Protein AF-A0A6B2DU32-F1 (afdb_monomer)

Secondary structure (DSSP, 8-state):
---TTSS--S-EEE---TT--HHHHHHHHHHHHTTPPEEES---SEEEETTEEEE-HHHHHHHHHHHSS---EE-STTSHHHHHHHHHHHT--GGG-EEEES-IIIIIHHHHHHT-EEEEETTSSS-HHHHHH--GGG--SEEESSGGGGGS----GGG------S-HHHHHHHHHHHHHHHHHTT------HHHHHHHHHHHS---

Foldseek 3Di:
DDPLVPDQDQAAEFADDPPDDPVNLVSLLVNQQVVRAYEYAAQDQWDQDPVGTDGGSNVSQVVSVVVHVGHHHYHAFLALVVVVVVCVVVVDDQVRDEFEEADQRGRQLSCLNNVHAYEHECPDDDALLCQLVDDPSRHGQFYDPHPCCVVDDTDGLCPQDQDDDPALRSVSSNVSSVSVVCVVVVHDDDPDPVVRVVSSPVRHPDD

Mean predicted aligned error: 6.64 Å

Radius of gyration: 20.2 Å; Cα contacts (8 Å, |Δi|>4): 317; chains: 1; bounding box: 47×41×57 Å

Structure (mmCIF, N/CA/C/O backbone):
data_AF-A0A6B2DU32-F1
#
_entry.id   AF-A0A6B2DU32-F1
#
loop_
_atom_site.group_PDB
_atom_site.id
_atom_site.type_symbol
_atom_site.label_atom_id
_atom_site.label_alt_id
_atom_site.label_comp_id
_atom_site.label_asym_id
_atom_site.label_entity_id
_atom_site.label_seq_id
_atom_site.pdbx_PDB_ins_code
_atom_site.Cartn_x
_atom_site.Cartn_y
_atom_site.Cartn_z
_atom_site.occupancy
_atom_site.B_iso_or_equiv
_atom_site.auth_seq_id
_atom_site.auth_comp_id
_atom_site.auth_asym_id
_atom_site.auth_atom_id
_atom_site.pdbx_PDB_model_num
ATOM 1 N N . VAL A 1 1 ? 20.711 -7.484 -11.745 1.00 49.66 1 VAL A N 1
ATOM 2 C CA . VAL A 1 1 ? 21.756 -7.146 -12.727 1.00 49.66 1 VAL A CA 1
ATOM 3 C C . VAL A 1 1 ? 21.243 -7.585 -14.081 1.00 49.66 1 VAL A C 1
ATOM 5 O O . VAL A 1 1 ? 21.067 -8.782 -14.284 1.00 49.66 1 VAL A O 1
ATOM 8 N N . ALA A 1 2 ? 20.858 -6.634 -14.928 1.00 54.62 2 ALA A N 1
ATOM 9 C CA . ALA A 1 2 ? 20.504 -6.946 -16.306 1.00 54.62 2 ALA A CA 1
ATOM 10 C C . ALA A 1 2 ? 21.801 -7.217 -17.077 1.00 54.62 2 ALA A C 1
ATOM 12 O O . ALA A 1 2 ? 22.721 -6.403 -17.028 1.00 54.62 2 ALA A O 1
ATOM 13 N N . ASP A 1 3 ? 21.880 -8.357 -17.756 1.00 62.47 3 ASP A N 1
ATOM 14 C CA . ASP A 1 3 ? 22.879 -8.572 -18.799 1.00 62.47 3 ASP A CA 1
ATOM 15 C C . ASP A 1 3 ? 22.424 -7.769 -20.025 1.00 62.47 3 ASP A C 1
ATOM 17 O O . ASP A 1 3 ? 21.612 -8.227 -20.829 1.00 62.47 3 ASP A O 1
ATOM 21 N N . LEU A 1 4 ? 22.839 -6.501 -20.079 1.00 64.19 4 LEU A N 1
ATOM 22 C CA . LEU A 1 4 ? 22.453 -5.561 -21.135 1.00 64.19 4 LEU A CA 1
ATOM 23 C C . LEU A 1 4 ? 23.103 -5.899 -22.490 1.00 64.19 4 LEU A C 1
ATOM 25 O O . LEU A 1 4 ? 22.736 -5.298 -23.497 1.00 64.19 4 LEU A O 1
ATOM 29 N N . ASP A 1 5 ? 24.012 -6.878 -22.519 1.00 61.06 5 ASP A N 1
ATOM 30 C CA . ASP A 1 5 ? 24.759 -7.295 -23.706 1.00 61.06 5 ASP A CA 1
ATOM 31 C C . ASP A 1 5 ? 24.150 -8.543 -24.388 1.00 61.06 5 ASP A C 1
ATOM 33 O O . ASP A 1 5 ? 24.655 -9.010 -25.410 1.00 61.06 5 ASP A O 1
ATOM 37 N N . ALA A 1 6 ? 23.028 -9.071 -23.879 1.00 63.12 6 ALA A N 1
ATOM 38 C CA . ALA A 1 6 ? 22.419 -10.332 -24.327 1.00 63.12 6 ALA A CA 1
ATOM 39 C C . ALA A 1 6 ? 21.589 -10.258 -25.636 1.00 63.12 6 ALA A C 1
ATOM 41 O O . ALA A 1 6 ? 20.959 -11.245 -26.022 1.00 63.12 6 ALA A O 1
ATOM 42 N N . GLY A 1 7 ? 21.583 -9.120 -26.342 1.00 69.00 7 GLY A N 1
ATOM 43 C CA . GLY A 1 7 ? 20.789 -8.896 -27.562 1.00 69.00 7 GLY A CA 1
ATOM 44 C C . GLY A 1 7 ? 19.574 -7.976 -27.351 1.00 69.00 7 GLY A C 1
ATOM 45 O O . GLY A 1 7 ? 19.463 -7.334 -26.307 1.00 69.00 7 GLY A O 1
ATOM 46 N N . PRO A 1 8 ? 18.673 -7.838 -28.347 1.00 81.00 8 PRO A N 1
ATOM 47 C CA . PRO A 1 8 ? 17.539 -6.922 -28.245 1.00 81.00 8 PRO A CA 1
ATOM 48 C C . PRO A 1 8 ? 16.542 -7.394 -27.177 1.00 81.00 8 PRO A C 1
ATOM 50 O O . PRO A 1 8 ? 16.025 -8.506 -27.248 1.00 81.00 8 PRO A O 1
ATOM 53 N N . ALA A 1 9 ? 16.259 -6.538 -26.194 1.00 88.56 9 ALA A N 1
ATOM 54 C CA . ALA A 1 9 ? 15.296 -6.832 -25.138 1.00 88.56 9 ALA A CA 1
ATOM 55 C C . ALA A 1 9 ? 13.849 -6.676 -25.638 1.00 88.56 9 ALA A C 1
ATOM 57 O O . ALA A 1 9 ? 13.484 -5.636 -26.184 1.00 88.56 9 ALA A O 1
ATOM 58 N N . GLU A 1 10 ? 13.011 -7.685 -25.395 1.00 92.12 10 GLU A N 1
ATOM 59 C CA . GLU A 1 10 ? 11.575 -7.645 -25.725 1.00 92.12 10 GLU A CA 1
ATOM 60 C C . GLU A 1 10 ? 10.724 -6.970 -24.640 1.00 92.12 10 GLU A C 1
ATOM 62 O O . GLU A 1 10 ? 9.615 -6.518 -24.912 1.00 92.12 10 GLU A O 1
ATOM 67 N N . ALA A 1 11 ? 11.229 -6.895 -23.408 1.00 92.19 11 ALA A N 1
ATOM 68 C CA . ALA A 1 11 ? 10.597 -6.207 -22.288 1.00 92.19 11 ALA A CA 1
ATOM 69 C C . ALA A 1 11 ? 11.645 -5.822 -21.236 1.00 92.19 11 ALA A C 1
ATOM 71 O O . ALA A 1 11 ? 12.698 -6.453 -21.126 1.00 92.19 11 ALA A O 1
ATOM 72 N N . VAL A 1 12 ? 11.322 -4.826 -20.412 1.00 93.62 12 VAL A N 1
ATOM 73 C CA . VAL A 1 12 ? 12.119 -4.419 -19.250 1.00 93.62 12 VAL A CA 1
ATOM 74 C C . VAL A 1 12 ? 11.274 -4.547 -17.996 1.00 93.62 12 VAL A C 1
ATOM 76 O O . VAL A 1 12 ? 10.216 -3.934 -17.900 1.00 93.62 12 VAL A O 1
ATOM 79 N N . VAL A 1 13 ? 11.753 -5.301 -17.006 1.00 94.25 13 VAL A N 1
ATOM 80 C CA . VAL A 1 13 ? 11.101 -5.414 -15.695 1.00 94.25 13 VAL A CA 1
ATOM 81 C C . VAL A 1 13 ? 11.970 -4.739 -14.641 1.00 94.25 13 VAL A C 1
ATOM 83 O O . VAL A 1 13 ? 13.096 -5.159 -14.390 1.00 94.25 13 VAL A O 1
ATOM 86 N N . GLN A 1 14 ? 11.436 -3.700 -14.005 1.00 94.69 14 GLN A N 1
ATOM 87 C CA . GLN A 1 14 ? 12.115 -2.923 -12.979 1.00 94.69 14 GLN A CA 1
ATOM 88 C C . GLN A 1 14 ? 11.557 -3.230 -11.589 1.00 94.69 14 GLN A C 1
ATOM 90 O O . GLN A 1 14 ? 10.401 -2.926 -11.274 1.00 94.69 14 GLN A O 1
ATOM 95 N N . GLY A 1 15 ? 12.419 -3.774 -10.737 1.00 93.19 15 GLY A N 1
ATOM 96 C CA . GLY A 1 15 ? 12.214 -3.847 -9.296 1.00 93.19 15 GLY A CA 1
ATOM 97 C C . GLY A 1 15 ? 13.245 -3.021 -8.534 1.00 93.19 15 GLY A C 1
ATOM 98 O O . GLY A 1 15 ? 14.176 -2.465 -9.116 1.00 93.19 15 GLY A O 1
ATOM 99 N N . LEU A 1 16 ? 13.082 -2.975 -7.213 1.00 92.38 16 LEU A N 1
ATOM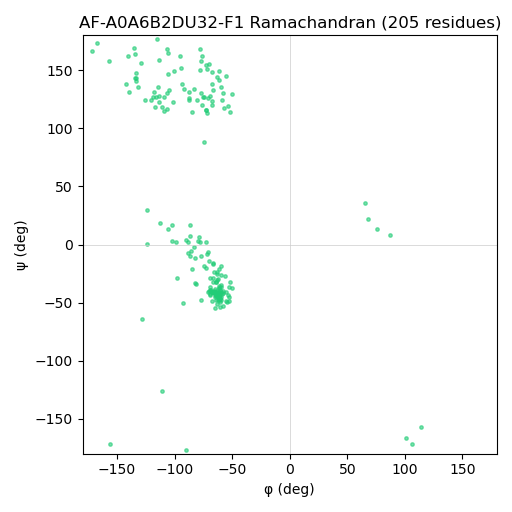 100 C CA . LEU A 1 16 ? 14.083 -2.391 -6.329 1.00 92.38 16 LEU A CA 1
ATOM 101 C C . LEU A 1 16 ? 15.350 -3.258 -6.329 1.00 92.38 16 LEU A C 1
ATOM 103 O O . LEU A 1 16 ? 15.263 -4.478 -6.200 1.00 92.38 16 LEU A O 1
ATOM 107 N N . GLY A 1 17 ? 16.517 -2.623 -6.370 1.00 89.62 17 GLY A N 1
ATOM 108 C CA . GLY A 1 17 ? 17.789 -3.250 -6.026 1.00 89.62 17 GLY A CA 1
ATOM 109 C C . GLY A 1 17 ? 18.672 -2.256 -5.279 1.00 89.62 17 GLY A C 1
ATOM 110 O O . GLY A 1 17 ? 18.707 -1.081 -5.636 1.00 89.62 17 GLY A O 1
ATOM 111 N N . ALA A 1 18 ? 19.352 -2.722 -4.229 1.00 84.44 18 ALA A N 1
ATOM 112 C CA . ALA A 1 18 ? 20.218 -1.873 -3.404 1.00 84.44 18 ALA A CA 1
ATOM 113 C C . ALA A 1 18 ? 21.419 -1.325 -4.193 1.00 84.44 18 ALA A C 1
ATOM 115 O O . ALA A 1 18 ? 21.839 -0.196 -3.961 1.00 84.44 18 ALA A O 1
ATOM 116 N N . ASP A 1 19 ? 21.904 -2.103 -5.160 1.00 90.19 19 ASP A N 1
ATOM 117 C CA . ASP A 1 19 ? 23.076 -1.782 -5.976 1.00 90.19 19 ASP A CA 1
ATOM 118 C C . ASP A 1 19 ? 22.704 -1.282 -7.380 1.00 90.19 19 ASP A C 1
ATOM 120 O O . ASP A 1 19 ? 23.544 -1.292 -8.277 1.00 90.19 19 ASP A O 1
ATOM 124 N N . VAL A 1 20 ? 21.444 -0.870 -7.595 1.00 92.19 20 VAL A N 1
ATOM 125 C CA . VAL A 1 20 ? 21.012 -0.326 -8.891 1.00 92.19 20 VAL A CA 1
ATOM 126 C C . VAL A 1 20 ? 21.853 0.896 -9.234 1.00 92.19 20 VAL A C 1
ATOM 128 O O . VAL A 1 20 ? 21.920 1.873 -8.485 1.00 92.19 20 VAL A O 1
ATOM 131 N N . THR A 1 21 ? 22.478 0.843 -10.402 1.00 93.00 21 THR A N 1
ATOM 132 C CA . THR A 1 21 ? 23.378 1.887 -10.883 1.00 93.00 21 THR A CA 1
ATOM 133 C C . THR A 1 21 ? 22.669 2.878 -11.798 1.00 93.00 21 THR A C 1
ATOM 135 O O . THR A 1 21 ? 21.623 2.598 -12.388 1.00 93.00 21 THR A O 1
ATOM 138 N N . TRP A 1 22 ? 23.285 4.047 -11.986 1.00 93.62 22 TRP A N 1
ATOM 139 C CA . TRP A 1 22 ? 22.838 5.004 -12.998 1.00 93.62 22 TRP A CA 1
ATOM 140 C C . TRP A 1 22 ? 22.781 4.374 -14.399 1.00 93.62 22 TRP A C 1
ATOM 142 O O . TRP A 1 22 ? 21.817 4.597 -15.124 1.00 93.62 22 TRP A O 1
ATOM 152 N N . THR A 1 23 ? 23.775 3.556 -14.759 1.00 93.25 23 THR A N 1
ATOM 153 C CA . THR A 1 23 ? 23.862 2.915 -16.079 1.00 93.25 23 THR A CA 1
ATOM 154 C C . THR A 1 23 ? 22.683 1.982 -16.334 1.00 93.25 23 THR A C 1
ATOM 156 O O . THR A 1 23 ? 22.106 2.007 -17.418 1.00 93.25 23 THR A O 1
ATOM 159 N N . GLU A 1 24 ? 22.276 1.201 -15.331 1.00 93.69 24 GLU A N 1
ATOM 160 C CA . GLU A 1 24 ? 21.097 0.338 -15.441 1.00 93.69 24 GLU A CA 1
ATOM 161 C C . GLU A 1 24 ? 19.815 1.164 -15.621 1.00 93.69 24 GLU A C 1
ATOM 163 O O . GLU A 1 24 ? 19.015 0.860 -16.501 1.00 93.69 24 GLU A O 1
ATOM 168 N N . LEU A 1 25 ? 19.635 2.249 -14.860 1.00 95.06 25 LEU A N 1
ATOM 169 C CA . LEU A 1 25 ? 18.469 3.134 -15.006 1.00 95.06 25 LEU A CA 1
ATOM 170 C C . LEU A 1 25 ? 18.438 3.848 -16.366 1.00 95.06 25 LEU A C 1
ATOM 172 O O . LEU A 1 25 ? 17.369 3.995 -16.959 1.00 95.06 25 LEU A O 1
ATOM 176 N N . ALA A 1 26 ? 19.597 4.262 -16.884 1.00 94.56 26 ALA A N 1
ATOM 177 C CA . ALA A 1 26 ? 19.710 4.835 -18.222 1.00 94.56 26 ALA A CA 1
ATOM 178 C C . ALA A 1 26 ? 19.312 3.813 -19.298 1.00 94.56 26 ALA A C 1
ATOM 180 O O . ALA A 1 26 ? 18.582 4.155 -20.227 1.00 94.56 26 ALA A O 1
ATOM 181 N N . ALA A 1 27 ? 19.714 2.547 -19.145 1.00 93.81 27 ALA A N 1
ATOM 182 C CA . ALA A 1 27 ? 19.319 1.478 -20.056 1.00 93.81 27 ALA A CA 1
ATOM 183 C C . ALA A 1 27 ? 17.802 1.230 -20.047 1.00 93.81 27 ALA A C 1
ATOM 185 O O . ALA A 1 27 ? 17.210 1.100 -21.118 1.00 93.81 27 ALA A O 1
ATOM 186 N N . VAL A 1 28 ? 17.157 1.246 -18.870 1.00 95.12 28 VAL A N 1
ATOM 187 C CA . VAL A 1 28 ? 15.684 1.211 -18.766 1.00 95.12 28 VAL A CA 1
ATOM 188 C C . VAL A 1 28 ? 15.070 2.348 -19.586 1.00 95.12 28 VAL A C 1
ATOM 190 O O . VAL A 1 28 ? 14.178 2.100 -20.394 1.00 95.12 28 VAL A O 1
ATOM 193 N N . GLY A 1 29 ? 15.568 3.576 -19.413 1.00 95.06 29 GLY A N 1
ATOM 194 C CA . GLY A 1 29 ? 15.079 4.748 -20.139 1.00 95.06 29 GLY A CA 1
ATOM 195 C C . GLY A 1 29 ? 15.231 4.626 -21.658 1.00 95.06 29 GLY A C 1
ATOM 196 O O . GLY A 1 29 ? 14.268 4.855 -22.385 1.00 95.06 29 GLY A O 1
ATOM 197 N N . HIS A 1 30 ? 16.406 4.210 -22.141 1.00 94.56 30 HIS A N 1
ATOM 198 C CA . HIS A 1 30 ? 16.660 4.021 -23.572 1.00 94.56 30 HIS A CA 1
ATOM 199 C C . HIS A 1 30 ? 15.748 2.956 -24.194 1.00 94.56 30 HIS A C 1
ATOM 201 O O . HIS A 1 30 ? 15.184 3.181 -25.262 1.00 94.56 30 HIS A O 1
ATOM 207 N N . LEU A 1 31 ? 15.587 1.807 -23.530 1.00 94.44 31 LEU A N 1
ATOM 208 C CA . LEU A 1 31 ? 14.725 0.726 -24.014 1.00 94.44 31 LEU A CA 1
ATOM 209 C C . LEU A 1 31 ? 13.257 1.166 -24.047 1.00 94.44 31 LEU A C 1
ATOM 211 O O . LEU A 1 31 ? 12.566 0.931 -25.036 1.00 94.44 31 LEU A O 1
ATOM 215 N N . ALA A 1 32 ? 12.795 1.855 -23.003 1.00 94.00 32 ALA A N 1
ATOM 216 C CA . ALA A 1 32 ? 11.421 2.331 -22.925 1.00 94.00 32 ALA A CA 1
ATOM 217 C C . ALA A 1 32 ? 11.101 3.391 -24.000 1.00 94.00 32 ALA A C 1
ATOM 219 O O . ALA A 1 32 ? 10.053 3.314 -24.639 1.00 94.00 32 ALA A O 1
ATOM 220 N N . GLU A 1 33 ? 12.012 4.336 -24.259 1.00 94.38 33 GLU A N 1
ATOM 221 C CA . GLU A 1 33 ? 11.898 5.313 -25.360 1.00 94.38 33 GLU A CA 1
ATOM 222 C C . GLU A 1 33 ? 11.931 4.645 -26.744 1.00 94.38 33 GLU A C 1
ATOM 224 O O . GLU A 1 33 ? 11.247 5.083 -27.667 1.00 94.38 33 GLU A O 1
ATOM 229 N N . ALA A 1 34 ? 12.664 3.537 -26.885 1.00 93.50 34 ALA A N 1
ATOM 230 C CA . ALA A 1 34 ? 12.662 2.716 -28.096 1.00 93.50 34 ALA A CA 1
ATOM 231 C C . ALA A 1 34 ? 11.370 1.888 -28.281 1.00 93.50 34 ALA A C 1
ATOM 233 O O . ALA A 1 34 ? 11.257 1.133 -29.247 1.00 93.50 34 ALA A O 1
ATOM 234 N N . GLY A 1 35 ? 10.392 2.020 -27.379 1.00 93.62 35 GLY A N 1
ATOM 235 C CA . GLY A 1 35 ? 9.101 1.335 -27.451 1.00 93.62 35 GLY A CA 1
ATOM 236 C C . GLY A 1 35 ? 9.088 -0.061 -26.827 1.00 93.62 35 GLY A C 1
ATOM 237 O O . GLY A 1 35 ? 8.085 -0.766 -26.955 1.00 93.62 35 GLY A O 1
ATOM 238 N N . VAL A 1 36 ? 10.157 -0.472 -26.139 1.00 95.00 36 VAL A N 1
ATOM 239 C CA . VAL A 1 36 ? 10.175 -1.736 -25.393 1.00 95.00 36 VAL A CA 1
ATOM 240 C C . VAL A 1 36 ? 9.242 -1.614 -24.180 1.00 95.00 36 VAL A C 1
ATOM 242 O O . VAL A 1 36 ? 9.390 -0.675 -23.392 1.00 95.00 36 VAL A O 1
ATOM 245 N N . PRO A 1 37 ? 8.292 -2.548 -23.977 1.00 95.31 37 PRO A N 1
ATOM 246 C CA . PRO A 1 37 ? 7.419 -2.548 -22.812 1.00 95.31 37 PRO A CA 1
ATOM 247 C C . PRO A 1 37 ? 8.202 -2.497 -21.500 1.00 95.31 37 PRO A C 1
ATOM 249 O O . PRO A 1 37 ? 8.965 -3.405 -21.167 1.00 95.31 37 PRO A O 1
ATOM 252 N N . TRP A 1 38 ? 7.969 -1.439 -20.728 1.00 96.31 38 TRP A N 1
ATOM 253 C CA . TRP A 1 38 ? 8.551 -1.255 -19.406 1.00 96.31 38 TRP A CA 1
ATOM 254 C C . TRP A 1 38 ? 7.523 -1.604 -18.333 1.00 96.31 38 TRP A C 1
ATOM 256 O O . TRP A 1 38 ? 6.436 -1.034 -18.285 1.00 96.31 38 TRP A O 1
ATOM 266 N N . VAL A 1 39 ? 7.866 -2.545 -17.462 1.00 95.25 39 VAL A N 1
ATOM 267 C CA . VAL A 1 39 ? 7.036 -3.030 -16.362 1.00 95.25 39 VAL A CA 1
ATOM 268 C C . VAL A 1 39 ? 7.717 -2.705 -15.037 1.00 95.25 39 VAL A C 1
ATOM 270 O O . VAL A 1 39 ? 8.864 -3.083 -14.825 1.00 95.25 39 VAL A O 1
ATOM 273 N N . ALA A 1 40 ? 7.022 -2.045 -14.114 1.00 93.94 40 ALA A N 1
ATOM 274 C CA . ALA A 1 40 ? 7.516 -1.787 -12.761 1.00 93.94 40 ALA A CA 1
ATOM 275 C C . ALA A 1 40 ? 6.815 -2.706 -11.754 1.00 93.94 40 ALA A C 1
ATOM 277 O O . ALA A 1 40 ? 5.591 -2.800 -11.769 1.00 93.94 40 ALA A O 1
ATOM 278 N N . THR A 1 41 ? 7.563 -3.357 -10.857 1.00 91.00 41 THR A N 1
ATOM 279 C CA . THR A 1 41 ? 6.994 -4.324 -9.892 1.00 91.00 41 THR A CA 1
ATOM 280 C C . THR A 1 41 ? 6.221 -3.692 -8.732 1.00 91.00 41 THR A C 1
ATOM 282 O O . THR A 1 41 ? 5.500 -4.391 -8.026 1.00 91.00 41 THR A O 1
ATOM 285 N N . ASN A 1 42 ? 6.438 -2.400 -8.488 1.00 88.75 42 ASN A N 1
ATOM 286 C CA . ASN A 1 42 ? 5.724 -1.532 -7.549 1.00 88.75 42 ASN A CA 1
ATOM 287 C C . ASN A 1 42 ? 6.187 -0.082 -7.775 1.00 88.75 42 ASN A C 1
ATOM 289 O O . ASN A 1 42 ? 7.211 0.149 -8.425 1.00 88.75 42 ASN A O 1
ATOM 293 N N . VAL A 1 43 ? 5.463 0.884 -7.208 1.00 89.62 43 VAL A N 1
ATOM 294 C CA . VAL A 1 43 ? 5.801 2.319 -7.261 1.00 89.62 43 VAL A CA 1
ATOM 295 C C . VAL A 1 43 ? 5.925 2.942 -5.869 1.00 89.62 43 VAL A C 1
ATOM 297 O O . VAL A 1 43 ? 5.699 4.139 -5.694 1.00 89.62 43 VAL A O 1
ATOM 300 N N . ASP A 1 44 ? 6.328 2.148 -4.875 1.00 86.50 44 ASP A N 1
ATOM 301 C CA . ASP A 1 44 ? 6.513 2.638 -3.511 1.00 86.50 44 ASP A CA 1
ATOM 302 C C . ASP A 1 44 ? 7.690 3.621 -3.463 1.00 86.50 44 ASP A C 1
ATOM 304 O O . ASP A 1 44 ? 8.827 3.286 -3.809 1.00 86.50 44 ASP A O 1
ATOM 308 N N . LEU A 1 45 ? 7.420 4.864 -3.054 1.00 88.06 45 LEU A N 1
ATOM 309 C CA . LEU A 1 45 ? 8.418 5.940 -3.072 1.00 88.06 45 LEU A CA 1
ATOM 310 C C . LEU A 1 45 ? 9.527 5.740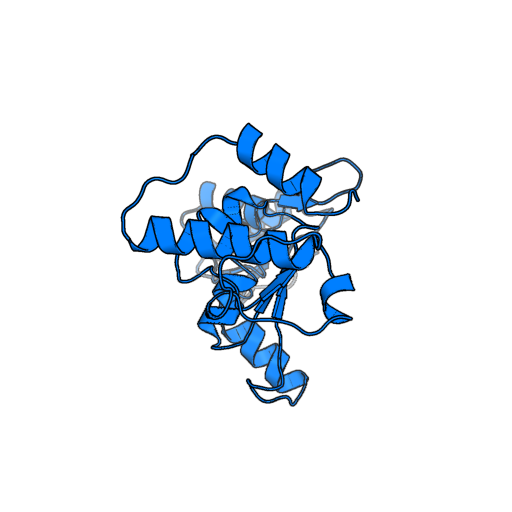 -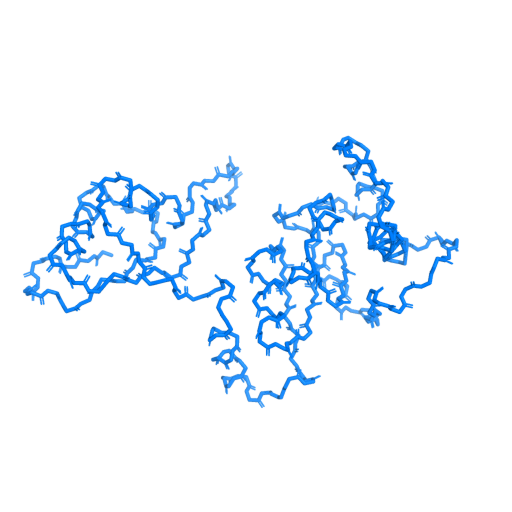2.037 1.00 88.06 45 LEU A C 1
ATOM 312 O O . LEU A 1 45 ? 10.649 6.198 -2.244 1.00 88.06 45 LEU A O 1
ATOM 316 N N . THR A 1 46 ? 9.229 5.069 -0.924 1.00 88.19 46 THR A N 1
ATOM 317 C CA . THR A 1 46 ? 10.184 4.893 0.172 1.00 88.19 46 THR A CA 1
ATOM 318 C C . THR A 1 46 ? 10.234 3.462 0.667 1.00 88.19 46 THR A C 1
ATOM 320 O O . THR A 1 46 ? 9.197 2.822 0.796 1.00 88.19 46 THR A O 1
ATOM 323 N N . LEU A 1 47 ? 11.432 3.019 1.030 1.00 86.56 47 LEU A N 1
ATOM 324 C CA . LEU A 1 47 ? 11.711 1.760 1.701 1.00 86.56 47 LEU A CA 1
ATOM 325 C C . LEU A 1 47 ? 12.127 2.035 3.159 1.00 86.56 47 LEU A C 1
ATOM 327 O O . LEU A 1 47 ? 13.054 2.819 3.384 1.00 86.56 47 LEU A O 1
ATOM 331 N N . PRO A 1 48 ? 11.490 1.414 4.164 1.00 83.19 48 PRO A N 1
ATOM 332 C CA . PRO A 1 48 ? 11.979 1.454 5.539 1.00 83.19 48 PRO A CA 1
ATOM 333 C C . PRO A 1 48 ? 13.317 0.711 5.685 1.00 83.19 48 PRO A C 1
ATOM 335 O O . PRO A 1 48 ? 13.454 -0.422 5.233 1.00 83.19 48 PRO A O 1
ATOM 338 N N . THR A 1 49 ? 14.295 1.325 6.353 1.00 86.81 49 THR A N 1
ATOM 339 C CA . THR A 1 49 ? 15.597 0.716 6.682 1.00 86.81 49 THR A CA 1
ATOM 340 C C . THR A 1 49 ? 15.970 1.006 8.142 1.00 86.81 49 THR A C 1
ATOM 342 O O . THR A 1 49 ? 15.405 1.931 8.736 1.00 86.81 49 THR A O 1
ATOM 345 N N . PRO A 1 50 ? 16.947 0.290 8.736 1.00 87.19 50 PRO A N 1
ATOM 346 C CA . PRO A 1 50 ? 17.435 0.594 10.085 1.00 87.19 50 PRO A CA 1
ATOM 347 C C . PRO A 1 50 ? 17.946 2.033 10.258 1.00 87.19 50 PRO A C 1
ATOM 349 O O . PRO A 1 50 ? 17.881 2.583 11.352 1.00 87.19 50 PRO A O 1
ATOM 352 N N . SER A 1 51 ? 18.427 2.660 9.181 1.00 89.69 51 SER A N 1
ATOM 353 C CA . SER A 1 51 ? 18.929 4.040 9.182 1.00 89.69 51 SER A CA 1
ATOM 354 C C . SER A 1 51 ? 17.848 5.087 8.885 1.00 89.69 51 SER A C 1
ATOM 356 O O . SER A 1 51 ? 18.156 6.273 8.789 1.00 89.69 51 SER A O 1
ATOM 358 N N . GLY A 1 52 ? 16.586 4.673 8.733 1.00 86.50 52 GLY A N 1
ATOM 359 C CA . GLY A 1 52 ? 15.466 5.538 8.368 1.00 86.50 52 GLY A CA 1
ATOM 360 C C . GLY A 1 52 ? 14.886 5.211 6.991 1.00 86.50 52 GLY A C 1
ATOM 361 O O . GLY A 1 52 ? 15.000 4.091 6.493 1.00 86.50 52 GLY A O 1
ATOM 362 N N . ARG A 1 53 ? 14.211 6.181 6.371 1.00 87.81 53 ARG A N 1
ATOM 363 C CA . ARG A 1 53 ? 13.567 6.002 5.059 1.00 87.81 53 ARG A CA 1
ATOM 364 C C . ARG A 1 53 ? 14.601 6.138 3.941 1.00 87.81 53 ARG A C 1
ATOM 366 O O . ARG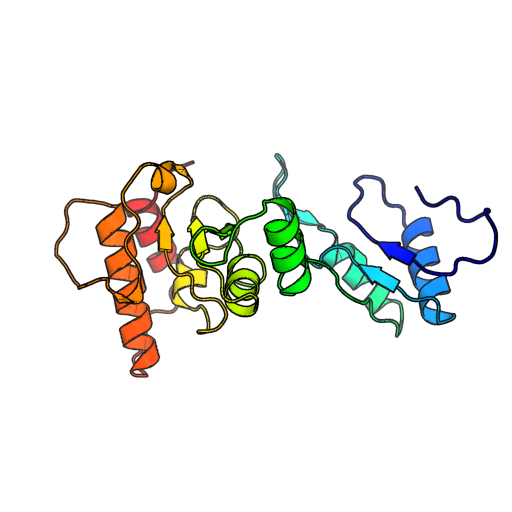 A 1 53 ? 15.249 7.174 3.837 1.00 87.81 53 ARG A O 1
ATOM 373 N N . ALA A 1 54 ? 14.701 5.123 3.091 1.00 91.44 54 ALA A N 1
ATOM 374 C CA . ALA A 1 54 ? 15.495 5.133 1.866 1.00 91.44 54 ALA A CA 1
ATOM 375 C C . ALA A 1 54 ? 14.587 5.251 0.625 1.00 91.44 54 ALA A C 1
ATOM 377 O O . ALA A 1 54 ? 13.376 5.027 0.733 1.00 91.44 54 ALA A O 1
ATOM 378 N N . PRO A 1 55 ? 15.128 5.589 -0.558 1.00 92.69 55 PRO A N 1
ATOM 379 C CA . PRO A 1 55 ? 14.384 5.512 -1.814 1.00 92.69 55 PRO A CA 1
ATOM 380 C C . PRO A 1 55 ? 13.872 4.089 -2.088 1.00 92.69 55 PRO A C 1
ATOM 382 O O . PRO A 1 55 ? 14.626 3.122 -2.000 1.00 92.69 55 PRO A O 1
ATOM 385 N N . GLY A 1 56 ? 12.583 3.965 -2.408 1.00 92.69 56 GLY A N 1
ATOM 386 C CA . GLY A 1 56 ? 11.982 2.715 -2.881 1.00 92.69 56 GLY A CA 1
ATOM 387 C C . GLY A 1 56 ? 12.037 2.586 -4.407 1.00 92.69 56 GLY A C 1
ATOM 388 O O . GLY A 1 56 ? 12.553 3.466 -5.102 1.00 92.69 56 GLY A O 1
ATOM 389 N N . ASN A 1 57 ? 11.459 1.510 -4.957 1.00 94.56 57 ASN A N 1
ATOM 390 C CA . ASN A 1 57 ? 11.421 1.316 -6.413 1.00 94.56 57 ASN A CA 1
ATOM 391 C C . ASN A 1 57 ? 10.691 2.465 -7.119 1.00 94.56 57 ASN A C 1
ATOM 393 O O . ASN A 1 57 ? 11.106 2.895 -8.188 1.00 94.56 57 ASN A O 1
ATOM 397 N N . GLY A 1 58 ? 9.633 3.000 -6.504 1.00 92.38 58 GLY A N 1
ATOM 398 C CA . GLY A 1 58 ? 8.878 4.129 -7.034 1.00 92.38 58 GLY A CA 1
ATOM 399 C C . GLY A 1 58 ? 9.718 5.383 -7.228 1.00 92.38 58 GLY A C 1
ATOM 400 O O . GLY A 1 58 ? 9.515 6.092 -8.208 1.00 92.38 58 GLY A O 1
ATOM 401 N N . ALA A 1 59 ? 10.697 5.635 -6.354 1.00 94.88 59 ALA A N 1
ATOM 402 C CA . ALA A 1 59 ? 11.627 6.748 -6.528 1.00 94.88 59 ALA A CA 1
ATOM 403 C C . ALA A 1 59 ? 12.553 6.528 -7.738 1.00 94.88 59 ALA A C 1
ATOM 405 O O . ALA A 1 59 ? 12.771 7.450 -8.522 1.00 94.88 59 ALA A O 1
ATOM 406 N N . LEU A 1 60 ? 13.038 5.298 -7.938 1.00 95.88 60 LEU A N 1
ATOM 407 C CA . LEU A 1 60 ? 13.852 4.936 -9.105 1.00 95.88 60 LEU A CA 1
ATOM 408 C C . LEU A 1 60 ? 13.038 4.986 -10.408 1.00 95.88 60 LEU A C 1
ATOM 410 O O . LEU A 1 60 ? 13.512 5.485 -11.424 1.00 95.88 60 LEU A O 1
ATOM 414 N N . VAL A 1 61 ? 11.788 4.519 -10.378 1.00 96.06 61 VAL A N 1
ATOM 415 C CA . VAL A 1 61 ? 10.837 4.639 -11.493 1.00 96.06 61 VAL A CA 1
ATOM 416 C C . VAL A 1 61 ? 10.572 6.110 -11.811 1.00 96.06 61 VAL A C 1
ATOM 418 O O . VAL A 1 61 ? 10.594 6.499 -12.975 1.00 96.06 61 VAL A O 1
ATOM 421 N N . ALA A 1 62 ? 10.343 6.944 -10.794 1.00 95.88 62 ALA A N 1
ATOM 422 C CA . ALA A 1 62 ? 10.111 8.374 -10.974 1.00 95.88 62 ALA A CA 1
ATOM 423 C C . ALA A 1 62 ? 11.318 9.078 -11.606 1.00 95.88 62 ALA A C 1
ATOM 425 O O . ALA A 1 62 ? 11.124 9.940 -12.460 1.00 95.88 62 ALA A O 1
ATOM 426 N N . LEU A 1 63 ? 12.545 8.684 -11.248 1.00 95.88 63 LEU A N 1
ATOM 427 C CA . LEU A 1 63 ? 13.768 9.187 -11.876 1.00 95.88 63 LEU A CA 1
ATOM 428 C C . LEU A 1 63 ? 13.754 8.920 -13.386 1.00 95.88 63 LEU A C 1
ATOM 430 O O . LEU A 1 63 ? 13.877 9.862 -14.168 1.00 95.88 63 LEU A O 1
ATOM 434 N N . VAL A 1 64 ? 13.531 7.669 -13.801 1.00 96.75 64 VAL A N 1
ATOM 435 C CA . VAL A 1 64 ? 13.482 7.303 -15.229 1.00 96.75 64 VAL A CA 1
ATOM 436 C C . VAL A 1 64 ? 12.344 8.038 -15.946 1.00 96.75 64 VAL A C 1
ATOM 438 O O . VAL A 1 64 ? 12.569 8.621 -17.003 1.00 96.75 64 VAL A O 1
ATOM 441 N N . ARG A 1 65 ? 11.146 8.107 -15.348 1.00 96.50 65 ARG A N 1
ATOM 442 C CA . ARG A 1 65 ? 9.994 8.855 -15.896 1.00 96.50 65 ARG A CA 1
ATOM 443 C C . ARG A 1 65 ? 10.219 10.362 -15.996 1.00 96.50 65 ARG A C 1
ATOM 445 O O . ARG A 1 65 ? 9.533 11.018 -16.761 1.00 96.50 65 ARG A O 1
ATOM 452 N N . THR A 1 66 ? 11.097 10.928 -15.174 1.00 96.31 66 THR A N 1
ATOM 453 C CA . THR A 1 66 ? 11.416 12.365 -15.220 1.00 96.31 66 THR A CA 1
ATOM 454 C C . THR A 1 66 ? 12.422 12.656 -16.328 1.00 96.31 66 THR A C 1
ATOM 456 O O . THR A 1 66 ? 12.372 13.713 -16.948 1.00 96.31 66 THR A O 1
ATOM 459 N N . ALA A 1 67 ? 13.335 11.717 -16.580 1.00 94.88 67 ALA A N 1
ATOM 460 C CA . ALA A 1 67 ? 14.344 11.824 -17.626 1.00 94.88 67 ALA A CA 1
ATOM 461 C C . ALA A 1 67 ? 13.832 11.426 -19.025 1.00 94.88 67 ALA A C 1
ATOM 463 O O . ALA A 1 67 ? 14.528 11.666 -20.008 1.00 94.88 67 ALA A O 1
ATOM 464 N N . THR A 1 68 ? 12.649 10.812 -19.121 1.00 94.25 68 THR A N 1
ATOM 465 C CA . THR A 1 68 ? 12.069 10.267 -20.361 1.00 94.25 68 THR A CA 1
ATOM 466 C C . THR A 1 68 ? 10.590 10.642 -20.492 1.00 94.25 68 THR A C 1
ATOM 468 O O . THR A 1 68 ? 9.975 11.134 -19.553 1.00 94.25 68 THR A O 1
ATOM 471 N N . SER A 1 69 ? 9.997 10.407 -21.658 1.00 91.69 69 SER A N 1
ATOM 472 C CA . SER A 1 69 ? 8.551 10.487 -21.895 1.00 91.69 69 SER A CA 1
ATOM 473 C C . SER A 1 69 ? 7.822 9.162 -21.616 1.00 91.69 69 SER A C 1
ATOM 475 O O . SER A 1 69 ? 6.588 9.110 -21.614 1.00 91.69 69 SER A O 1
ATOM 477 N N . ALA A 1 70 ? 8.573 8.088 -21.351 1.00 92.56 70 ALA A N 1
ATOM 478 C CA . ALA A 1 70 ? 8.042 6.753 -21.126 1.00 92.56 70 ALA A CA 1
ATOM 479 C C . ALA A 1 70 ? 7.324 6.603 -19.773 1.00 92.56 70 ALA A C 1
ATOM 481 O O . ALA A 1 70 ? 7.648 7.236 -18.764 1.00 92.56 70 ALA A O 1
ATOM 482 N N . THR A 1 71 ? 6.347 5.693 -19.728 1.00 93.69 71 THR A N 1
ATOM 483 C CA . THR A 1 71 ? 5.639 5.326 -18.495 1.00 93.69 71 THR A CA 1
ATOM 484 C C . THR A 1 71 ? 5.574 3.809 -18.344 1.00 93.69 71 THR A C 1
ATOM 486 O O . THR A 1 71 ? 5.279 3.121 -19.321 1.00 93.69 71 THR A O 1
ATOM 489 N N . PRO A 1 72 ? 5.846 3.261 -17.145 1.00 94.81 72 PRO A N 1
ATOM 490 C CA . PRO A 1 72 ? 5.795 1.826 -16.949 1.00 94.81 72 PRO A CA 1
ATOM 491 C C . PRO A 1 72 ? 4.360 1.336 -16.800 1.00 94.81 72 PRO A C 1
ATOM 493 O O . PRO A 1 72 ? 3.508 1.989 -16.188 1.00 94.81 72 PRO A O 1
ATOM 496 N N . HIS A 1 73 ? 4.134 0.100 -17.223 1.00 92.44 73 HIS A N 1
ATOM 497 C CA . HIS A 1 73 ? 3.044 -0.702 -16.708 1.00 92.44 73 HIS A CA 1
ATOM 498 C C . HIS A 1 73 ? 3.371 -1.141 -15.275 1.00 92.44 73 HIS A C 1
ATOM 500 O O . HIS A 1 73 ? 4.303 -1.907 -15.038 1.00 92.44 73 HIS A O 1
ATOM 506 N N . VAL A 1 74 ? 2.622 -0.642 -14.294 1.00 88.62 74 VAL A N 1
ATOM 507 C CA . VAL A 1 74 ? 2.827 -1.018 -12.891 1.00 88.62 74 VAL A CA 1
ATOM 508 C C . VAL A 1 74 ? 2.074 -2.308 -12.602 1.00 88.62 74 VAL A C 1
ATOM 510 O O . VAL A 1 74 ? 0.841 -2.328 -12.615 1.00 88.62 74 VAL A O 1
ATOM 513 N N . VAL A 1 75 ? 2.824 -3.365 -12.309 1.00 84.00 75 VAL A N 1
ATOM 514 C CA . VAL A 1 75 ? 2.290 -4.606 -11.747 1.00 84.00 75 VAL A CA 1
ATOM 515 C C . VAL A 1 75 ? 2.421 -4.556 -10.230 1.00 84.00 75 VAL A C 1
ATOM 517 O O . VAL A 1 75 ? 3.295 -3.882 -9.698 1.00 84.00 75 VAL A O 1
ATOM 520 N N . GLY A 1 76 ? 1.530 -5.245 -9.525 1.00 83.06 76 GLY A N 1
ATOM 521 C CA . GLY A 1 76 ? 1.482 -5.223 -8.065 1.00 83.06 76 GLY A CA 1
ATOM 522 C C . GLY A 1 76 ? 0.387 -4.320 -7.505 1.00 83.06 76 GLY A C 1
ATOM 523 O O . GLY A 1 76 ? -0.535 -3.916 -8.211 1.00 83.06 76 GLY A O 1
ATOM 524 N N . LYS A 1 77 ? 0.453 -4.035 -6.206 1.00 87.31 77 LYS A N 1
ATOM 525 C CA . LYS A 1 77 ? -0.542 -3.209 -5.511 1.00 87.31 77 LYS A CA 1
ATOM 526 C C . LYS A 1 77 ? -0.563 -1.770 -6.073 1.00 87.31 77 LYS A C 1
ATOM 528 O O . LYS A 1 77 ? 0.502 -1.265 -6.424 1.00 87.31 77 LYS A O 1
ATOM 533 N N . PRO A 1 78 ? -1.726 -1.093 -6.164 1.00 86.38 78 PRO A N 1
ATOM 534 C CA . PRO A 1 78 ? -3.072 -1.522 -5.762 1.00 86.38 78 PRO A CA 1
ATOM 535 C C . PRO A 1 78 ? -3.830 -2.313 -6.848 1.00 86.38 78 PRO A C 1
ATOM 537 O O . PRO A 1 78 ? -5.049 -2.440 -6.798 1.00 86.38 78 PRO A O 1
ATOM 540 N N . ARG A 1 79 ? -3.166 -2.844 -7.884 1.00 87.50 79 ARG A N 1
ATOM 541 C CA . ARG A 1 79 ? -3.877 -3.569 -8.948 1.00 87.50 79 ARG A CA 1
ATOM 542 C C . ARG A 1 79 ? -4.395 -4.908 -8.428 1.00 87.50 79 ARG A C 1
ATOM 544 O O . ARG A 1 79 ? -3.618 -5.744 -7.967 1.00 87.50 79 ARG A O 1
ATOM 551 N N . ALA A 1 80 ? -5.700 -5.134 -8.602 1.00 86.75 80 ALA A N 1
ATOM 552 C CA . ALA A 1 80 ? -6.397 -6.352 -8.181 1.00 86.75 80 ALA A CA 1
ATOM 553 C C . ALA A 1 80 ? -5.721 -7.642 -8.682 1.00 86.75 80 ALA A C 1
ATOM 555 O O . ALA A 1 80 ? -5.710 -8.641 -7.972 1.00 86.75 80 ALA A O 1
ATOM 556 N N . ALA A 1 81 ? -5.082 -7.609 -9.858 1.00 88.38 81 ALA A N 1
ATOM 557 C CA . ALA A 1 81 ? -4.408 -8.762 -10.456 1.00 88.38 81 ALA A CA 1
ATOM 558 C C . ALA A 1 81 ? -3.398 -9.458 -9.519 1.00 88.38 81 ALA A C 1
ATOM 560 O O . ALA A 1 81 ? -3.308 -10.684 -9.541 1.00 88.38 81 ALA A O 1
ATOM 561 N N . LEU A 1 82 ? -2.667 -8.715 -8.673 1.00 90.25 82 LEU A N 1
ATOM 562 C CA . LEU A 1 82 ? -1.733 -9.334 -7.723 1.00 90.25 82 LEU A CA 1
ATOM 563 C C . LEU A 1 82 ? -2.470 -10.112 -6.622 1.00 90.25 82 LEU A C 1
ATOM 565 O O . LEU A 1 82 ? -2.033 -11.194 -6.236 1.00 90.25 82 LEU A O 1
ATOM 569 N N . PHE A 1 83 ? -3.586 -9.574 -6.135 1.00 93.00 83 PHE A N 1
ATOM 570 C CA . PHE A 1 83 ? -4.400 -10.192 -5.090 1.00 93.00 83 PHE A CA 1
ATOM 571 C C . PHE A 1 83 ? -5.137 -11.424 -5.608 1.00 93.00 83 PHE A C 1
ATOM 573 O O . PHE A 1 83 ? -5.165 -12.447 -4.932 1.00 93.00 83 PHE A O 1
ATOM 580 N N . GLU A 1 84 ? -5.672 -11.349 -6.826 1.00 91.88 84 GLU A N 1
ATOM 581 C CA . GLU A 1 84 ? -6.301 -12.483 -7.506 1.00 91.88 84 GLU A CA 1
ATOM 582 C C . GLU A 1 84 ? -5.281 -13.613 -7.716 1.00 91.88 84 GLU A C 1
ATOM 584 O O . GLU A 1 84 ? -5.537 -14.746 -7.321 1.00 91.88 84 GLU A O 1
ATOM 589 N N . LEU A 1 85 ? -4.069 -13.295 -8.192 1.00 92.31 85 LEU A N 1
ATOM 590 C CA . LEU A 1 85 ? -2.982 -14.271 -8.321 1.00 92.31 85 LEU A CA 1
ATOM 591 C C . LEU A 1 85 ? -2.580 -14.890 -6.971 1.00 92.31 85 LEU A C 1
ATOM 593 O O . LEU A 1 85 ? -2.324 -16.092 -6.892 1.00 92.31 85 LEU A O 1
ATOM 597 N N . ALA A 1 86 ? -2.478 -14.081 -5.912 1.00 92.81 86 ALA A N 1
ATOM 598 C CA . ALA A 1 86 ? -2.158 -14.573 -4.574 1.00 92.81 86 ALA A CA 1
ATOM 599 C C . ALA A 1 86 ? -3.255 -15.510 -4.053 1.00 92.81 86 ALA A C 1
ATOM 601 O O . ALA A 1 86 ? -2.948 -16.589 -3.552 1.00 92.81 86 ALA A O 1
ATOM 602 N N . ARG A 1 87 ? -4.525 -15.139 -4.236 1.00 93.81 87 ARG A N 1
ATOM 603 C CA . ARG A 1 87 ? -5.681 -15.952 -3.860 1.00 93.81 87 ARG A CA 1
ATOM 604 C C . ARG A 1 87 ? -5.712 -17.279 -4.616 1.00 93.81 87 ARG A C 1
ATOM 606 O O . ARG A 1 87 ? -5.877 -18.325 -3.995 1.00 93.81 87 ARG A O 1
ATOM 613 N N . ASP A 1 88 ? -5.496 -17.252 -5.928 1.00 93.31 88 ASP A N 1
ATOM 614 C CA . ASP A 1 88 ? -5.476 -18.458 -6.758 1.00 93.31 88 ASP A CA 1
ATOM 615 C C . ASP A 1 88 ? -4.353 -19.414 -6.323 1.00 93.31 88 ASP A C 1
ATOM 617 O O . ASP A 1 88 ? -4.549 -20.628 -6.289 1.00 93.31 88 ASP A O 1
ATOM 621 N N . ARG A 1 89 ? -3.198 -18.879 -5.898 1.00 95.25 89 ARG A N 1
ATOM 622 C CA . ARG A 1 89 ? -2.116 -19.679 -5.297 1.00 95.25 89 ARG A CA 1
ATOM 623 C C . ARG A 1 89 ? -2.457 -20.236 -3.917 1.00 95.25 89 ARG A C 1
ATOM 625 O O . ARG A 1 89 ? -2.025 -21.341 -3.603 1.00 95.25 89 ARG A O 1
ATOM 632 N N . LEU A 1 90 ? -3.187 -19.484 -3.093 1.00 94.62 90 LEU A N 1
ATOM 633 C CA . LEU A 1 90 ? -3.651 -19.941 -1.779 1.00 94.62 90 LEU A CA 1
ATOM 634 C C . LEU A 1 90 ? -4.785 -20.973 -1.888 1.00 94.62 90 LEU A C 1
ATOM 636 O O . LEU A 1 90 ? -5.026 -21.711 -0.936 1.00 94.62 90 LEU A O 1
ATOM 640 N N . GLY A 1 91 ? -5.479 -21.034 -3.029 1.00 95.06 91 GLY A N 1
ATOM 641 C CA . GLY A 1 91 ? -6.638 -21.904 -3.225 1.00 95.06 91 GLY A CA 1
ATOM 642 C C . GLY A 1 91 ? -7.848 -21.493 -2.381 1.00 95.06 91 GLY A C 1
ATOM 643 O O . GLY A 1 91 ? -8.711 -22.322 -2.093 1.00 95.06 91 GLY A O 1
ATOM 644 N N . THR A 1 92 ? -7.913 -20.231 -1.948 1.00 93.75 92 THR A N 1
ATOM 645 C CA . THR A 1 92 ? -8.962 -19.711 -1.065 1.00 93.75 92 THR A CA 1
ATOM 646 C C . THR A 1 92 ? -10.027 -18.936 -1.840 1.00 93.75 92 THR A C 1
ATOM 648 O O . THR A 1 92 ? -9.767 -18.298 -2.855 1.00 93.75 92 THR A O 1
ATOM 651 N N . GLY A 1 93 ? -11.271 -18.956 -1.358 1.00 92.12 93 GLY A N 1
ATOM 652 C CA . GLY A 1 93 ? -12.305 -18.034 -1.836 1.00 92.12 93 GLY A CA 1
ATOM 653 C C . GLY A 1 93 ? -12.149 -16.640 -1.219 1.00 92.12 93 GLY A C 1
ATOM 654 O O . GLY A 1 93 ? -11.445 -16.472 -0.221 1.00 92.12 93 GLY A O 1
ATOM 655 N N . ARG A 1 94 ? -12.866 -15.641 -1.752 1.00 91.00 94 ARG A N 1
ATOM 656 C CA . ARG A 1 94 ? -12.904 -14.286 -1.162 1.00 91.00 94 ARG A CA 1
ATOM 657 C C . ARG A 1 94 ? -13.271 -14.285 0.334 1.00 91.00 94 ARG A C 1
ATOM 659 O O . ARG A 1 94 ? -12.531 -13.669 1.087 1.00 91.00 94 ARG A O 1
ATOM 666 N N . PRO A 1 95 ? -14.297 -15.030 0.807 1.00 89.88 95 PRO A N 1
ATOM 667 C CA . PRO A 1 95 ? -14.656 -15.041 2.232 1.00 89.88 95 PRO A CA 1
ATOM 668 C C . PRO A 1 95 ? -13.603 -15.673 3.157 1.00 89.88 95 PRO A C 1
ATOM 670 O O . PRO A 1 95 ? -13.681 -15.508 4.366 1.00 89.88 95 PRO A O 1
ATOM 673 N N . GLY A 1 96 ? -12.651 -16.434 2.604 1.00 90.69 96 GLY A N 1
ATOM 674 C CA . GLY A 1 96 ? -11.570 -17.078 3.355 1.00 90.69 96 GLY A CA 1
ATOM 675 C C . GLY A 1 96 ? -10.216 -16.394 3.176 1.00 90.69 96 GLY A C 1
ATOM 676 O O . GLY A 1 96 ? -9.195 -17.000 3.483 1.00 90.69 96 GLY A O 1
ATOM 677 N N . THR A 1 97 ? -10.190 -15.179 2.620 1.00 95.44 97 THR A N 1
ATOM 678 C CA . THR A 1 97 ? -8.958 -14.446 2.312 1.00 95.44 97 THR A CA 1
ATOM 679 C C . THR A 1 97 ? -9.008 -13.068 2.958 1.00 95.44 97 THR A C 1
ATOM 681 O O . THR A 1 97 ? -9.925 -12.296 2.692 1.00 95.44 97 THR A O 1
ATOM 684 N N . LEU A 1 98 ? -8.000 -12.755 3.771 1.00 96.62 98 LEU A N 1
ATOM 685 C CA . LEU A 1 98 ? -7.827 -11.458 4.420 1.00 96.62 98 LEU A CA 1
ATOM 686 C C . LEU A 1 98 ? -6.508 -10.837 3.957 1.00 96.62 98 LEU A C 1
ATOM 688 O O . LEU A 1 98 ? -5.456 -11.471 4.050 1.00 96.62 98 LEU A O 1
ATOM 692 N N . VAL A 1 99 ? -6.557 -9.600 3.471 1.00 97.12 99 VAL A N 1
ATOM 693 C CA . VAL A 1 99 ? -5.356 -8.812 3.171 1.00 97.12 99 VAL A CA 1
ATOM 694 C C . VAL A 1 99 ? -4.922 -8.072 4.431 1.00 97.12 99 VAL A C 1
ATOM 696 O O . VAL A 1 99 ? -5.705 -7.320 4.996 1.00 97.12 99 VAL A O 1
ATOM 699 N N . CYS A 1 100 ? -3.670 -8.227 4.852 1.00 96.94 100 CYS A N 1
ATOM 700 C CA . CYS A 1 100 ? -3.109 -7.496 5.991 1.00 96.94 100 CYS A CA 1
ATOM 701 C C . CYS A 1 100 ? -2.020 -6.541 5.498 1.00 96.94 100 CYS A C 1
ATOM 703 O O . CYS A 1 100 ? -1.104 -6.984 4.805 1.00 96.94 100 CYS A O 1
ATOM 705 N N . GLY A 1 101 ? -2.092 -5.259 5.861 1.00 95.00 101 GLY A N 1
ATOM 706 C CA . GLY A 1 101 ? -1.112 -4.273 5.402 1.00 95.00 101 GLY A CA 1
ATOM 707 C C . GLY A 1 101 ? -1.154 -2.941 6.141 1.00 95.00 101 GLY A C 1
ATOM 708 O O . GLY A 1 101 ? -2.021 -2.697 6.978 1.00 95.00 101 GLY A O 1
ATOM 709 N N . ASP A 1 102 ? -0.188 -2.084 5.835 1.00 94.50 102 ASP A N 1
ATOM 710 C CA . ASP A 1 102 ? 0.080 -0.819 6.527 1.00 94.50 102 ASP A CA 1
ATOM 711 C C . ASP A 1 102 ? 0.068 0.400 5.592 1.00 94.50 102 ASP A C 1
ATOM 713 O O . ASP A 1 102 ? 0.291 1.525 6.047 1.00 94.50 102 ASP A O 1
ATOM 717 N N . LEU A 1 103 ? -0.179 0.198 4.294 1.00 92.75 103 LEU A N 1
ATOM 718 C CA . LEU A 1 103 ? -0.283 1.259 3.298 1.00 92.75 103 LEU A CA 1
ATOM 719 C C . LEU A 1 103 ? -1.687 1.304 2.690 1.00 92.75 103 LEU A C 1
ATOM 721 O O . LEU A 1 103 ? -2.131 0.385 2.003 1.00 92.75 103 LEU A O 1
ATOM 725 N N . LEU A 1 104 ? -2.373 2.430 2.885 1.00 95.19 104 LEU A N 1
ATOM 726 C CA . LEU A 1 104 ? -3.755 2.617 2.429 1.00 95.19 104 LEU A CA 1
ATOM 727 C C . LEU A 1 104 ? -3.878 2.565 0.898 1.00 95.19 104 LEU A C 1
ATOM 729 O O . LEU A 1 104 ? -4.707 1.831 0.372 1.00 95.19 104 LEU A O 1
ATOM 733 N N . GLY A 1 105 ? -3.011 3.287 0.180 1.00 91.25 105 GLY A N 1
ATOM 734 C CA . GLY A 1 105 ? -3.048 3.386 -1.288 1.00 91.25 105 GLY A CA 1
ATOM 735 C C . GLY A 1 105 ? -2.478 2.177 -2.039 1.00 91.25 105 GLY A C 1
ATOM 736 O O . GLY A 1 105 ? -2.384 2.205 -3.263 1.00 91.25 105 GLY A O 1
ATOM 737 N N . THR A 1 106 ? -2.042 1.128 -1.333 1.00 89.88 106 THR A N 1
ATOM 738 C CA . THR A 1 106 ? -1.542 -0.098 -1.971 1.00 89.88 106 THR A CA 1
ATOM 739 C C . THR A 1 106 ? -2.233 -1.334 -1.413 1.00 89.88 106 THR A C 1
ATOM 741 O O . THR A 1 106 ? -2.948 -2.003 -2.159 1.00 89.88 106 THR A O 1
ATOM 744 N N . ASP A 1 107 ? -2.063 -1.642 -0.127 1.00 94.38 107 ASP A N 1
ATOM 745 C CA . ASP A 1 107 ? -2.663 -2.826 0.499 1.00 94.38 107 ASP A CA 1
ATOM 746 C C . ASP A 1 107 ? -4.181 -2.737 0.517 1.00 94.38 107 ASP A C 1
ATOM 748 O O . ASP A 1 107 ? -4.862 -3.629 0.015 1.00 94.38 107 ASP A O 1
ATOM 75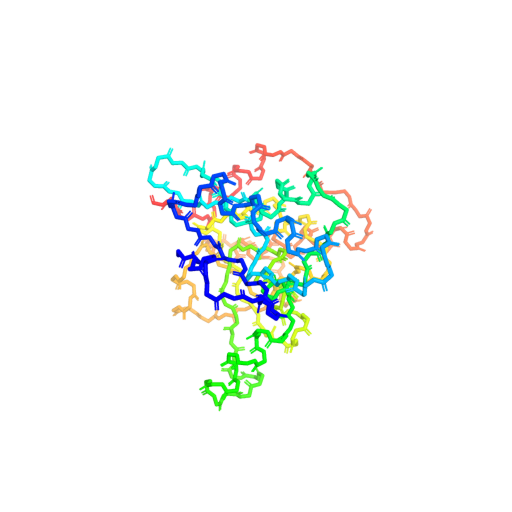2 N N . ILE A 1 108 ? -4.701 -1.645 1.074 1.00 96.94 108 ILE A N 1
ATOM 753 C CA . ILE A 1 108 ? -6.130 -1.515 1.353 1.00 96.94 108 ILE A CA 1
ATOM 754 C C . ILE A 1 108 ? -6.908 -1.198 0.081 1.00 96.94 108 ILE A C 1
ATOM 756 O O . ILE A 1 108 ? -7.881 -1.880 -0.230 1.00 96.94 108 ILE A O 1
ATOM 760 N N . GLU A 1 109 ? -6.443 -0.224 -0.703 1.00 95.31 109 GLU A N 1
ATOM 761 C CA . GLU A 1 109 ? -7.041 0.088 -2.003 1.00 95.31 109 GLU A CA 1
ATOM 762 C C . GLU A 1 109 ? -7.033 -1.132 -2.932 1.00 95.31 109 GLU A C 1
ATOM 764 O O . GLU A 1 109 ? -8.026 -1.420 -3.602 1.00 95.31 109 GLU A O 1
ATOM 769 N N . GLY A 1 110 ? -5.946 -1.907 -2.918 1.00 94.56 110 GLY A N 1
ATOM 770 C CA . GLY A 1 110 ? -5.844 -3.120 -3.714 1.00 94.56 110 GLY A CA 1
ATOM 771 C C . GLY A 1 110 ? -6.748 -4.258 -3.241 1.00 94.56 110 GLY A C 1
ATOM 772 O O . GLY A 1 110 ? -7.371 -4.920 -4.075 1.00 94.56 110 GLY A O 1
ATOM 773 N N . ALA A 1 111 ? -6.882 -4.454 -1.926 1.00 96.44 111 ALA A N 1
ATOM 774 C CA . ALA A 1 111 ? -7.835 -5.403 -1.356 1.00 96.44 111 ALA A CA 1
ATOM 775 C C . ALA A 1 111 ? -9.274 -5.055 -1.758 1.00 96.44 111 ALA A C 1
ATOM 777 O O . ALA A 1 111 ? -9.999 -5.908 -2.272 1.00 96.44 111 ALA A O 1
ATOM 778 N N . ASN A 1 112 ? -9.648 -3.781 -1.621 1.00 95.81 112 ASN A N 1
ATOM 779 C CA . ASN A 1 112 ? -10.969 -3.283 -1.990 1.00 95.81 112 ASN A CA 1
ATOM 780 C C . ASN A 1 112 ? -11.238 -3.453 -3.492 1.00 95.81 112 ASN A C 1
ATOM 782 O O . ASN A 1 112 ? -12.303 -3.939 -3.874 1.00 95.81 112 ASN A O 1
ATOM 786 N N . ALA A 1 113 ? -10.261 -3.145 -4.352 1.00 94.06 113 ALA A N 1
ATOM 787 C CA . ALA A 1 113 ? -10.367 -3.354 -5.798 1.00 94.06 113 ALA A CA 1
ATOM 788 C C . ALA A 1 113 ? -10.528 -4.839 -6.185 1.00 94.06 113 ALA A C 1
ATOM 790 O O . ALA A 1 113 ? -11.168 -5.147 -7.191 1.00 94.06 113 ALA A O 1
ATOM 791 N N . ALA A 1 114 ? -9.973 -5.762 -5.393 1.00 94.25 114 ALA A N 1
ATOM 792 C CA . ALA A 1 114 ? -10.140 -7.208 -5.559 1.00 94.25 114 ALA A CA 1
ATOM 793 C C . ALA A 1 114 ? -11.415 -7.765 -4.882 1.00 94.25 114 ALA A C 1
ATOM 795 O O . ALA A 1 114 ? -11.747 -8.944 -5.039 1.00 94.25 114 ALA A O 1
ATOM 796 N N . GLY A 1 115 ? -12.155 -6.933 -4.140 1.00 94.88 115 GLY A N 1
ATOM 797 C CA . GLY A 1 115 ? -13.316 -7.356 -3.355 1.00 94.88 115 GLY A CA 1
ATOM 798 C C . GLY A 1 115 ? -12.949 -8.299 -2.206 1.00 94.88 115 GLY A C 1
ATOM 799 O O . GLY A 1 115 ? -13.684 -9.253 -1.944 1.00 94.88 115 GLY A O 1
ATOM 800 N N . LEU A 1 116 ? -11.791 -8.072 -1.583 1.00 96.75 116 LEU A N 1
ATOM 801 C CA . LEU A 1 116 ? -11.283 -8.817 -0.434 1.00 96.75 116 LEU A CA 1
ATOM 802 C C . LEU A 1 116 ? -11.415 -7.989 0.840 1.00 96.75 116 LEU A C 1
ATOM 804 O O . LEU A 1 116 ? -11.222 -6.773 0.820 1.00 96.75 116 LEU A O 1
ATOM 808 N N . ASP A 1 117 ? -11.668 -8.669 1.955 1.00 97.00 117 ASP A N 1
ATOM 809 C CA . ASP A 1 117 ? -11.573 -8.033 3.261 1.00 97.00 117 ASP A CA 1
ATOM 810 C C . ASP A 1 117 ? -10.123 -7.667 3.579 1.00 97.00 117 ASP A C 1
ATOM 812 O O . ASP A 1 117 ? -9.177 -8.362 3.186 1.00 97.00 117 ASP A O 1
ATOM 816 N N . SER A 1 118 ? -9.949 -6.579 4.329 1.00 98.00 118 SER A N 1
ATOM 817 C CA . SER A 1 118 ? -8.628 -6.091 4.714 1.00 98.00 118 SER A CA 1
ATOM 818 C C . SER A 1 118 ? -8.520 -5.706 6.186 1.00 98.00 118 SER A C 1
ATOM 820 O O . SER A 1 118 ? -9.446 -5.146 6.772 1.00 98.00 118 SER A O 1
ATOM 822 N N . LEU A 1 119 ? -7.361 -5.993 6.776 1.00 97.94 119 LEU A N 1
ATOM 823 C CA . LEU A 1 119 ? -6.919 -5.529 8.083 1.00 97.94 119 LEU A CA 1
ATOM 824 C C . LEU A 1 119 ? -5.793 -4.509 7.897 1.00 97.94 119 LEU A C 1
ATOM 826 O O . LEU A 1 119 ? -4.695 -4.851 7.452 1.00 97.94 119 LEU A O 1
ATOM 830 N N . PHE A 1 120 ? -6.059 -3.264 8.281 1.00 97.81 120 PHE A N 1
ATOM 831 C CA . PHE A 1 120 ? -5.036 -2.228 8.357 1.00 97.81 120 PHE A CA 1
ATOM 832 C C . PHE A 1 120 ? -4.348 -2.239 9.725 1.00 97.81 120 PHE A C 1
ATOM 834 O O . PHE A 1 120 ? -5.025 -2.234 10.759 1.00 97.81 120 PHE A O 1
ATOM 841 N N . VAL A 1 121 ? -3.013 -2.219 9.736 1.00 96.12 121 VAL A N 1
ATOM 842 C CA . VAL A 1 121 ? -2.205 -2.167 10.964 1.00 96.12 121 VAL A CA 1
ATOM 843 C C . VAL A 1 121 ? -1.425 -0.858 11.086 1.00 96.12 121 VAL A C 1
ATOM 845 O O . VAL A 1 121 ? -0.788 -0.401 10.139 1.00 96.12 121 VAL A O 1
ATOM 848 N N . LEU A 1 122 ? -1.429 -0.266 12.283 1.00 95.00 122 LEU A N 1
ATOM 849 C CA . LEU A 1 122 ? -0.751 1.008 12.581 1.00 95.00 122 LEU A CA 1
ATOM 850 C C . LEU A 1 122 ? 0.747 0.860 12.907 1.00 95.00 122 LEU A C 1
ATOM 852 O O . LEU A 1 122 ? 1.463 1.847 13.083 1.00 95.00 122 LEU A O 1
ATOM 856 N N . SER A 1 123 ? 1.266 -0.367 12.931 1.00 90.31 123 SER A N 1
ATOM 857 C CA . SER A 1 123 ? 2.678 -0.655 13.196 1.00 90.31 123 SER A CA 1
ATOM 858 C C . SER A 1 123 ? 3.628 -0.271 12.052 1.00 90.31 123 SER A C 1
ATOM 860 O O . SER A 1 123 ? 4.845 -0.331 12.232 1.00 90.31 123 SER A O 1
ATOM 862 N N . GLY A 1 124 ? 3.112 0.122 10.882 1.00 86.56 124 GLY A N 1
ATOM 863 C CA . GLY A 1 124 ? 3.894 0.327 9.660 1.00 86.56 124 GLY A CA 1
ATOM 864 C C . GLY A 1 124 ? 4.026 1.783 9.190 1.00 86.56 124 GLY A C 1
ATOM 865 O O . GLY A 1 124 ? 4.538 2.647 9.913 1.00 86.56 124 GLY A O 1
ATOM 866 N N . SER A 1 125 ? 3.671 2.039 7.935 1.00 87.44 125 SER A N 1
ATOM 867 C CA . SER A 1 125 ? 4.035 3.233 7.169 1.00 87.44 125 SER A CA 1
ATOM 868 C C . SER A 1 125 ? 2.998 4.346 7.265 1.00 87.44 125 SER A C 1
ATOM 870 O O . SER A 1 125 ? 3.377 5.472 7.589 1.00 87.44 125 SER A O 1
ATOM 872 N N . SER A 1 126 ? 1.716 4.050 7.029 1.00 91.44 126 SER A N 1
ATOM 873 C CA . SER A 1 126 ? 0.636 5.015 7.252 1.00 91.44 126 SER A CA 1
ATOM 874 C C . SER A 1 126 ? 0.377 5.219 8.750 1.00 91.44 126 SER A C 1
ATOM 876 O O . SER A 1 126 ? 0.691 4.369 9.586 1.00 91.44 126 SER A O 1
ATOM 878 N N . ARG A 1 127 ? -0.155 6.388 9.099 1.00 93.69 127 ARG A N 1
ATOM 879 C CA . ARG A 1 127 ? -0.545 6.778 10.461 1.00 93.69 127 ARG A CA 1
ATOM 880 C C . ARG A 1 127 ? -2.059 6.789 10.612 1.00 93.69 127 ARG A C 1
ATOM 882 O O . ARG A 1 127 ? -2.796 6.766 9.625 1.00 93.69 127 ARG A O 1
ATOM 889 N N . LEU A 1 128 ? -2.532 6.894 11.851 1.00 95.94 128 LEU A N 1
ATOM 890 C CA . LEU A 1 128 ? -3.948 7.025 12.177 1.00 95.94 128 LEU A CA 1
ATOM 891 C C . LEU A 1 128 ? -4.559 8.190 11.408 1.00 95.94 128 LEU A C 1
ATOM 893 O O . LEU A 1 128 ? -5.615 8.037 10.811 1.00 95.94 128 LEU A O 1
ATOM 897 N N . ARG A 1 129 ? -3.861 9.326 11.341 1.00 96.25 129 ARG A N 1
ATOM 898 C CA . ARG A 1 129 ? -4.298 10.469 10.540 1.00 96.25 129 ARG A CA 1
ATOM 899 C C . ARG A 1 129 ? -4.590 10.082 9.088 1.00 96.25 129 ARG A C 1
ATOM 901 O O . ARG A 1 129 ? -5.652 10.433 8.586 1.00 96.25 129 ARG A O 1
ATOM 908 N N . ASP A 1 130 ? -3.692 9.358 8.429 1.00 96.19 130 ASP A N 1
ATOM 909 C CA . ASP A 1 130 ? -3.890 8.956 7.032 1.00 96.19 130 ASP A CA 1
ATOM 910 C C . ASP A 1 130 ? -5.158 8.104 6.887 1.00 96.19 130 ASP A C 1
ATOM 912 O O . ASP A 1 130 ? -5.952 8.328 5.978 1.00 96.19 130 ASP A O 1
ATOM 916 N N . LEU A 1 131 ? -5.398 7.187 7.834 1.00 97.12 131 LEU A N 1
ATOM 917 C CA . LEU A 1 131 ? -6.594 6.342 7.868 1.00 97.12 131 LEU A CA 1
ATOM 918 C C . LEU A 1 131 ? -7.876 7.168 8.048 1.00 97.12 131 LEU A C 1
ATOM 920 O O . LEU A 1 131 ? -8.868 6.939 7.357 1.00 97.12 131 LEU A O 1
ATOM 924 N N . ILE A 1 132 ? -7.864 8.157 8.944 1.00 96.56 132 ILE A N 1
ATOM 925 C CA . ILE A 1 132 ? -9.003 9.058 9.170 1.00 96.56 132 ILE A CA 1
ATOM 926 C C . ILE A 1 132 ? -9.347 9.838 7.897 1.00 96.56 132 ILE A C 1
ATOM 928 O O . ILE A 1 132 ? -10.525 10.016 7.569 1.00 96.56 132 ILE A O 1
ATOM 932 N N . PHE A 1 133 ? -8.323 10.270 7.159 1.00 96.44 133 PHE A N 1
ATOM 933 C CA . PHE A 1 133 ? -8.474 11.025 5.919 1.00 96.44 133 PHE A CA 1
ATOM 934 C C . PHE A 1 133 ? -8.590 10.149 4.660 1.00 96.44 133 PHE A C 1
ATOM 936 O O . PHE A 1 133 ? -8.779 10.692 3.574 1.00 96.44 133 PHE A O 1
ATOM 943 N N . ALA A 1 134 ? -8.598 8.820 4.794 1.00 96.31 134 ALA A N 1
ATOM 944 C CA . ALA A 1 134 ? -8.733 7.900 3.671 1.00 96.31 134 ALA A CA 1
ATOM 945 C C . ALA A 1 134 ? -10.048 8.107 2.900 1.00 96.31 134 ALA A C 1
ATOM 947 O O . ALA A 1 134 ? -11.134 8.245 3.483 1.00 96.31 134 ALA A O 1
ATOM 948 N N . GLU A 1 135 ? -9.938 8.099 1.574 1.00 94.75 135 GLU A N 1
ATOM 949 C CA . GLU A 1 135 ? -11.079 8.033 0.663 1.00 94.75 135 GLU A CA 1
ATOM 950 C C . GLU A 1 135 ? -11.733 6.646 0.720 1.00 94.75 135 GLU A C 1
ATOM 952 O O . GLU A 1 135 ? -11.046 5.676 1.046 1.00 94.75 135 GLU A O 1
ATOM 957 N N . PRO A 1 136 ? -13.029 6.504 0.375 1.00 94.56 136 PRO A N 1
ATOM 958 C CA . PRO A 1 136 ? -13.754 5.236 0.487 1.00 94.56 136 PRO A CA 1
ATOM 959 C C . PRO A 1 136 ? -13.044 4.034 -0.148 1.00 94.56 136 PRO A C 1
ATOM 961 O O . PRO A 1 136 ? -13.054 2.947 0.423 1.00 94.56 136 PRO A O 1
ATOM 964 N N . ALA A 1 137 ? -12.369 4.236 -1.284 1.00 95.12 137 ALA A N 1
ATOM 965 C CA . ALA A 1 137 ? -11.612 3.188 -1.967 1.00 95.12 137 ALA A CA 1
ATOM 966 C C . ALA A 1 137 ? -10.438 2.636 -1.137 1.00 95.12 137 ALA A C 1
ATOM 968 O O . ALA A 1 137 ? -10.048 1.493 -1.342 1.00 95.12 137 ALA A O 1
ATOM 969 N N . ALA A 1 138 ? -9.911 3.399 -0.179 1.00 96.62 138 ALA A N 1
ATOM 970 C CA . ALA A 1 138 ? -8.775 3.041 0.668 1.00 96.62 138 ALA A CA 1
ATOM 971 C C . ALA A 1 138 ? -9.166 2.839 2.148 1.00 96.62 138 ALA A C 1
ATOM 973 O O . ALA A 1 138 ? -8.306 2.879 3.029 1.00 96.62 138 ALA A O 1
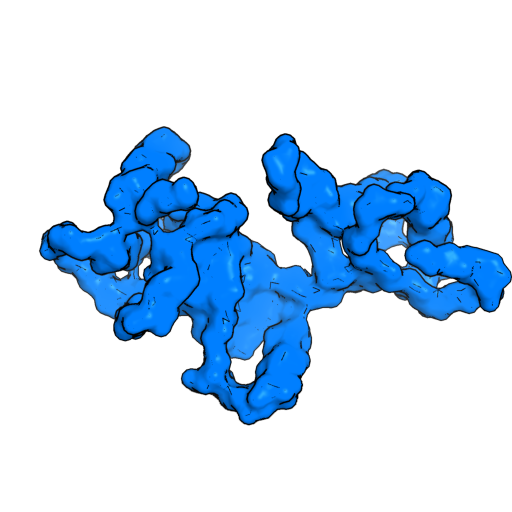ATOM 974 N N . ARG A 1 139 ? -10.458 2.634 2.446 1.00 97.38 139 ARG A N 1
ATOM 975 C CA . ARG A 1 139 ? -10.940 2.316 3.799 1.00 97.38 139 ARG A CA 1
ATOM 976 C C . ARG A 1 139 ? -10.905 0.800 4.043 1.00 97.38 139 ARG A C 1
ATOM 978 O O . ARG A 1 139 ? -11.501 0.072 3.251 1.00 97.38 139 ARG A O 1
ATOM 985 N N . PRO A 1 140 ? -10.229 0.307 5.097 1.00 97.75 140 PRO A N 1
ATOM 986 C CA . PRO A 1 140 ? -10.154 -1.125 5.390 1.00 97.75 140 PRO A CA 1
ATOM 987 C C . PRO A 1 140 ? -11.437 -1.687 6.013 1.00 97.75 140 PRO A C 1
ATOM 989 O O . PRO A 1 140 ? -12.229 -0.946 6.598 1.00 97.75 140 PRO A O 1
ATOM 992 N N . THR A 1 141 ? -11.600 -3.014 5.969 1.00 97.44 141 THR A N 1
ATOM 993 C CA . THR A 1 141 ? -12.680 -3.708 6.698 1.00 97.44 141 THR A CA 1
ATOM 994 C C . THR A 1 141 ? -12.433 -3.659 8.210 1.00 97.44 141 THR A C 1
ATOM 996 O O . THR A 1 141 ? -13.351 -3.388 8.986 1.00 97.44 141 THR A O 1
ATOM 999 N N . TYR A 1 142 ? -11.186 -3.887 8.626 1.00 97.19 142 TYR A N 1
ATOM 1000 C CA . TYR A 1 142 ? -10.753 -3.997 10.018 1.00 97.19 142 TYR A CA 1
ATOM 1001 C C . TYR A 1 142 ? -9.545 -3.095 10.298 1.00 97.19 142 TYR A C 1
ATOM 1003 O O . TYR A 1 142 ? -8.752 -2.792 9.405 1.00 97.19 142 TYR A O 1
ATOM 1011 N N . VAL A 1 143 ? -9.358 -2.713 11.563 1.00 96.44 143 VAL A N 1
ATOM 1012 C CA . VAL A 1 143 ? -8.170 -1.985 12.030 1.00 96.44 143 VAL A CA 1
ATOM 1013 C C . VAL A 1 143 ? -7.623 -2.602 13.311 1.00 96.44 143 VAL A C 1
ATOM 1015 O O . VAL A 1 143 ? -8.390 -2.986 14.197 1.00 96.44 143 VAL A O 1
ATOM 1018 N N . ALA A 1 144 ? -6.298 -2.659 13.420 1.00 95.12 144 ALA A N 1
ATOM 1019 C CA . ALA A 1 144 ? -5.591 -3.043 14.633 1.00 95.12 144 ALA A CA 1
ATOM 1020 C C . ALA A 1 144 ? -4.341 -2.177 14.845 1.00 95.12 144 ALA A C 1
ATOM 1022 O O . ALA A 1 144 ? -3.843 -1.524 13.926 1.00 95.12 144 ALA A O 1
ATOM 1023 N N . GLY A 1 145 ? -3.822 -2.176 16.075 1.00 93.31 145 GLY A N 1
ATOM 1024 C CA . GLY A 1 145 ? -2.547 -1.523 16.373 1.00 93.31 145 GLY A CA 1
ATOM 1025 C C . GLY A 1 145 ? -1.380 -2.180 15.630 1.00 93.31 145 GLY A C 1
ATOM 1026 O O . GLY A 1 145 ? -0.548 -1.493 15.045 1.00 93.31 145 GLY A O 1
ATOM 1027 N N . ASP A 1 146 ? -1.369 -3.510 15.593 1.00 93.19 146 ASP A N 1
ATOM 1028 C CA . ASP A 1 146 ? -0.352 -4.345 14.958 1.00 93.19 146 ASP A CA 1
ATOM 1029 C C . ASP A 1 146 ? -0.943 -5.731 14.609 1.00 93.19 146 ASP A C 1
ATOM 1031 O O . ASP A 1 146 ? -2.153 -5.958 14.722 1.00 93.19 146 ASP A O 1
ATOM 1035 N N . LEU A 1 147 ? -0.097 -6.669 14.172 1.00 94.12 147 LEU A N 1
ATOM 1036 C CA . LEU A 1 147 ? -0.518 -8.017 13.771 1.00 94.12 147 LEU A CA 1
ATOM 1037 C C . LEU A 1 147 ? -1.066 -8.881 14.918 1.00 94.12 147 LEU A C 1
ATOM 1039 O O . LEU A 1 147 ? -1.746 -9.865 14.634 1.00 94.12 147 LEU A O 1
ATOM 1043 N N . SER A 1 148 ? -0.835 -8.533 16.190 1.00 92.31 148 SER A N 1
ATOM 1044 C CA . SER A 1 148 ? -1.451 -9.241 17.324 1.00 92.31 148 SER A CA 1
ATOM 1045 C C . SER A 1 148 ? -2.978 -9.155 17.302 1.00 92.31 148 SER A C 1
ATOM 1047 O O . SER A 1 148 ? -3.638 -10.045 17.829 1.00 92.31 148 SER A O 1
ATOM 1049 N N . GLY A 1 149 ? -3.554 -8.169 16.600 1.00 90.31 149 GLY A N 1
ATOM 1050 C CA . GLY A 1 149 ? -4.997 -8.083 16.369 1.00 90.31 149 GLY A CA 1
ATOM 1051 C C . GLY A 1 149 ? -5.591 -9.290 15.632 1.00 90.31 149 GLY A C 1
ATOM 1052 O O . GLY A 1 149 ? -6.790 -9.517 15.734 1.00 90.31 149 GLY A O 1
ATOM 1053 N N . LEU A 1 150 ? -4.776 -10.098 14.941 1.00 93.56 150 LEU A N 1
ATOM 1054 C CA . LEU A 1 150 ? -5.212 -11.364 14.335 1.00 93.56 150 LEU A CA 1
ATOM 1055 C C . LEU A 1 150 ? -5.523 -12.460 15.367 1.00 93.56 150 LEU A C 1
ATOM 1057 O O . LEU A 1 150 ? -6.113 -13.477 15.010 1.00 93.56 150 LEU A O 1
ATOM 1061 N N . LEU A 1 151 ? -5.102 -12.281 16.622 1.00 92.44 151 LEU A N 1
ATOM 1062 C CA . LEU A 1 151 ? -5.347 -13.226 17.715 1.00 92.44 151 LEU A CA 1
ATOM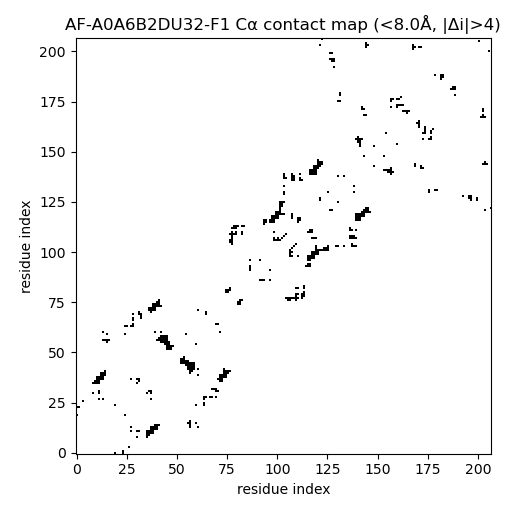 1063 C C . LEU A 1 151 ? -6.694 -12.988 18.410 1.00 92.44 151 LEU A C 1
ATOM 1065 O O . LEU A 1 151 ? -7.121 -13.821 19.205 1.00 92.44 151 LEU A O 1
ATOM 1069 N N . GLU A 1 152 ? -7.359 -11.877 18.097 1.00 87.38 152 GLU A N 1
ATOM 1070 C CA . GLU A 1 152 ? -8.627 -11.459 18.688 1.00 87.38 152 GLU A CA 1
ATOM 1071 C C . GLU A 1 152 ? -9.757 -11.493 17.644 1.00 87.38 152 GLU A C 1
ATOM 1073 O O . GLU A 1 152 ? -9.502 -11.416 16.437 1.00 87.38 152 GLU A O 1
ATOM 1078 N N . PRO A 1 153 ? -11.033 -11.575 18.065 1.00 87.38 153 PRO A N 1
ATOM 1079 C CA . PRO A 1 153 ? -12.159 -11.451 17.148 1.00 87.38 153 PRO A CA 1
ATOM 1080 C C . PRO A 1 153 ? -12.132 -10.119 16.382 1.00 87.38 153 PRO A C 1
ATOM 1082 O O . PRO A 1 153 ? -12.248 -9.037 16.965 1.00 87.38 153 PRO A O 1
ATOM 1085 N N . LEU A 1 154 ? -12.018 -10.197 15.055 1.00 87.44 154 LEU A N 1
ATOM 1086 C CA . LEU A 1 154 ? -12.059 -9.026 14.184 1.00 87.44 154 LEU A CA 1
ATOM 1087 C C . LEU A 1 154 ? -13.493 -8.492 14.067 1.00 87.44 154 LEU A C 1
ATOM 1089 O O . LEU A 1 154 ? -14.420 -9.224 13.719 1.00 87.44 154 LEU A O 1
ATOM 1093 N N . LEU A 1 155 ? -13.667 -7.196 14.336 1.00 89.06 155 LEU A N 1
ATOM 1094 C CA . LEU A 1 155 ? -14.949 -6.497 14.232 1.00 89.06 155 LEU A CA 1
ATOM 1095 C C . LEU A 1 155 ? -14.892 -5.455 13.107 1.00 89.06 155 LEU A C 1
ATOM 1097 O O . LEU A 1 155 ? -14.017 -4.581 13.163 1.00 89.06 155 LEU A O 1
ATOM 1101 N N . PRO A 1 156 ? -15.787 -5.522 12.101 1.00 90.81 156 PRO A N 1
ATOM 1102 C CA . PRO A 1 156 ? -15.767 -4.592 10.979 1.00 90.81 156 PRO A CA 1
ATOM 1103 C C . PRO A 1 156 ? -15.975 -3.141 11.419 1.00 90.81 156 PRO A C 1
ATOM 1105 O O . PRO A 1 156 ? -16.827 -2.847 12.257 1.00 90.81 156 PRO A O 1
ATOM 1108 N N . LEU A 1 157 ? -15.257 -2.209 10.792 1.00 89.25 157 LEU A N 1
ATOM 1109 C CA . LEU A 1 157 ? -15.369 -0.774 11.079 1.00 89.25 157 LEU A CA 1
ATOM 1110 C C . LEU A 1 157 ? -16.758 -0.200 10.774 1.00 89.25 157 LEU A C 1
ATOM 1112 O O . LEU A 1 157 ? -17.203 0.716 11.458 1.00 89.25 157 LEU A O 1
ATOM 1116 N N . ARG A 1 158 ? -17.465 -0.764 9.791 1.00 80.56 158 ARG A N 1
ATOM 1117 C CA . ARG A 1 158 ? -18.846 -0.373 9.457 1.00 80.56 158 ARG A CA 1
ATOM 1118 C C . ARG A 1 158 ? -19.862 -0.684 10.564 1.00 80.56 158 ARG A C 1
ATOM 1120 O O . ARG A 1 158 ? -20.903 -0.042 10.616 1.00 80.56 158 ARG A O 1
ATOM 1127 N N . ASP A 1 159 ? -19.547 -1.647 11.429 1.00 69.38 159 ASP A N 1
ATOM 1128 C CA . ASP A 1 159 ? -20.423 -2.113 12.509 1.00 69.38 159 ASP A CA 1
ATOM 1129 C C . ASP A 1 159 ? -19.989 -1.541 13.874 1.00 69.38 159 ASP A C 1
ATOM 1131 O O . ASP A 1 159 ? -20.566 -1.867 14.915 1.00 69.38 159 ASP A O 1
ATOM 1135 N N . ALA A 1 160 ? -18.956 -0.689 13.894 1.00 66.06 160 ALA A N 1
ATOM 1136 C CA . ALA A 1 160 ? -18.446 -0.090 15.116 1.00 66.06 160 ALA A CA 1
ATOM 1137 C C . ALA A 1 160 ? -19.423 0.973 15.642 1.00 66.06 160 ALA A C 1
ATOM 1139 O O . ALA A 1 160 ? -19.658 2.007 15.018 1.00 66.06 160 ALA A O 1
ATOM 1140 N N . VAL A 1 161 ? -19.978 0.718 16.826 1.00 61.06 161 VAL A N 1
ATOM 1141 C CA . VAL A 1 161 ? -20.830 1.664 17.555 1.00 61.06 161 VAL A CA 1
ATOM 1142 C C . VAL A 1 161 ? -19.967 2.460 18.531 1.00 61.06 161 VAL A C 1
ATOM 1144 O O . VAL A 1 161 ? -19.126 1.883 19.219 1.00 61.06 161 VAL A O 1
ATOM 1147 N N . LEU A 1 162 ? -20.210 3.770 18.623 1.00 56.62 162 LEU A N 1
ATOM 1148 C CA . LEU A 1 162 ? -19.655 4.638 19.663 1.00 56.62 162 LEU A CA 1
ATOM 1149 C C . LEU A 1 162 ? -19.928 4.044 21.051 1.00 56.62 162 LEU A C 1
ATOM 1151 O O . LEU A 1 162 ? -21.079 3.953 21.482 1.00 56.62 162 LEU A O 1
ATOM 1155 N N . ARG A 1 163 ? -18.869 3.643 21.750 1.00 58.47 163 ARG A N 1
ATOM 1156 C CA . ARG A 1 163 ? -18.926 3.145 23.127 1.00 58.47 163 ARG A CA 1
ATOM 1157 C C . ARG A 1 163 ? -17.840 3.815 23.957 1.00 58.47 163 ARG A C 1
ATOM 1159 O O . ARG A 1 163 ? -16.782 4.160 23.432 1.00 58.47 163 ARG A O 1
ATOM 1166 N N . ASP A 1 164 ? -18.137 4.024 25.233 1.00 53.66 164 ASP A N 1
ATOM 1167 C CA . ASP A 1 164 ? -17.140 4.367 26.245 1.00 53.66 164 ASP A CA 1
ATOM 1168 C C . ASP A 1 164 ? -16.382 3.084 26.590 1.00 53.66 164 ASP A C 1
ATOM 1170 O O . ASP A 1 164 ? -17.015 2.090 26.958 1.00 53.66 164 ASP A O 1
ATOM 1174 N N . VAL A 1 165 ? -15.062 3.049 26.381 1.00 56.50 165 VAL A N 1
ATOM 1175 C CA . VAL A 1 165 ? -14.313 1.790 26.479 1.00 56.50 165 VAL A CA 1
ATOM 1176 C C . VAL A 1 165 ? -12.967 1.948 27.165 1.00 56.50 165 VAL A C 1
ATOM 1178 O O . VAL A 1 165 ? -12.147 2.784 26.799 1.00 56.50 165 VAL A O 1
ATOM 1181 N N . GLY A 1 166 ? -12.712 1.055 28.124 1.00 63.59 166 GLY A N 1
ATOM 1182 C CA . GLY A 1 166 ? -11.392 0.838 28.713 1.00 63.59 166 GLY A CA 1
ATOM 1183 C C . GLY A 1 166 ? -10.429 0.029 27.830 1.00 63.59 166 GLY A C 1
ATOM 1184 O O . GLY A 1 166 ? -9.247 -0.044 28.158 1.00 63.59 166 GLY A O 1
ATOM 1185 N N . ASP A 1 167 ? -10.902 -0.565 26.725 1.00 85.38 167 ASP A N 1
ATOM 1186 C CA . ASP A 1 167 ? -10.072 -1.310 25.770 1.00 85.38 167 ASP A CA 1
ATOM 1187 C C . ASP A 1 167 ? -9.554 -0.408 24.636 1.00 85.38 167 ASP A C 1
ATOM 1189 O O . ASP A 1 167 ? -10.296 0.364 24.016 1.00 85.38 167 ASP A O 1
ATOM 1193 N N . ARG A 1 168 ? -8.257 -0.534 24.341 1.00 88.12 168 ARG A N 1
ATOM 1194 C CA . ARG A 1 168 ? -7.567 0.240 23.304 1.00 88.12 168 ARG A CA 1
ATOM 1195 C C . ARG A 1 168 ? -8.036 -0.126 21.900 1.00 88.12 168 ARG A C 1
ATOM 1197 O O . ARG A 1 168 ? -8.179 0.775 21.074 1.00 88.12 168 ARG A O 1
ATOM 1204 N N . ALA A 1 169 ? -8.283 -1.407 21.619 1.00 87.38 169 ALA A N 1
ATOM 1205 C CA . ALA A 1 169 ? -8.684 -1.843 20.282 1.00 87.38 169 ALA A CA 1
ATOM 1206 C C . ALA A 1 169 ? -10.102 -1.359 19.940 1.00 87.38 169 ALA A C 1
ATOM 1208 O O . ALA A 1 169 ? -10.342 -0.857 18.841 1.00 87.38 169 ALA A O 1
ATOM 1209 N N . GLU A 1 170 ? -11.037 -1.443 20.888 1.00 87.81 170 GLU A N 1
ATOM 1210 C CA . GLU A 1 170 ? -12.381 -0.879 20.716 1.00 87.81 170 GLU A CA 1
ATOM 1211 C C . GLU A 1 170 ? -12.365 0.650 20.614 1.00 87.81 170 GLU A C 1
ATOM 1213 O O . GLU A 1 170 ? -13.019 1.209 19.732 1.00 87.81 170 GLU A O 1
ATOM 1218 N N . SER A 1 171 ? -11.549 1.323 21.431 1.00 90.25 171 SER A N 1
ATOM 1219 C CA . SER A 1 171 ? -11.353 2.775 21.342 1.00 90.25 171 SER A CA 1
ATOM 1220 C C . SER A 1 171 ? -10.822 3.201 19.969 1.00 90.25 171 SER A C 1
ATOM 1222 O O . SER A 1 171 ? -11.312 4.172 19.392 1.00 90.25 171 SER A O 1
ATOM 1224 N N . LEU A 1 172 ? -9.864 2.455 19.407 1.00 92.25 172 LEU A N 1
ATOM 1225 C CA . LEU A 1 172 ? -9.336 2.695 18.065 1.00 92.25 172 LEU A CA 1
ATOM 1226 C C . LEU A 1 172 ? -10.427 2.579 16.996 1.00 92.25 172 LEU A C 1
ATOM 1228 O O . LEU A 1 172 ? -10.587 3.495 16.189 1.00 92.25 172 LEU A O 1
ATOM 1232 N N . ARG A 1 173 ? -11.218 1.499 17.017 1.00 92.19 173 ARG A N 1
ATOM 1233 C CA . ARG A 1 173 ? -12.344 1.326 16.083 1.00 92.19 173 ARG A CA 1
ATOM 1234 C C . ARG A 1 173 ? -13.367 2.454 16.211 1.00 92.19 173 ARG A C 1
ATOM 1236 O O . ARG A 1 173 ? -13.792 3.001 15.198 1.00 92.19 173 ARG A O 1
ATOM 1243 N N . SER A 1 174 ? -13.721 2.821 17.441 1.00 90.94 174 SER A N 1
ATOM 1244 C CA . SER A 1 174 ? -14.689 3.880 17.747 1.00 90.94 174 SER A CA 1
ATOM 1245 C C . SER A 1 174 ? -14.241 5.239 17.195 1.00 90.94 174 SER A C 1
ATOM 1247 O O . SER A 1 174 ? -15.017 5.922 16.523 1.00 90.94 174 SER A O 1
ATOM 1249 N N . VAL A 1 175 ? -12.969 5.604 17.393 1.00 93.12 175 VAL A N 1
ATOM 1250 C CA . VAL A 1 175 ? -12.383 6.845 16.858 1.00 93.12 175 VAL A CA 1
ATOM 1251 C C . VAL A 1 175 ? -12.430 6.865 15.331 1.00 93.12 175 VAL A C 1
ATOM 1253 O O . VAL A 1 175 ? -12.874 7.856 14.751 1.00 93.12 175 VAL A O 1
ATOM 1256 N N . VAL A 1 176 ? -12.007 5.776 14.680 1.00 94.81 176 VAL A N 1
ATOM 1257 C CA . VAL A 1 176 ? -11.987 5.683 13.211 1.00 94.81 176 VAL A CA 1
ATOM 1258 C C . VAL A 1 176 ? -13.399 5.775 12.637 1.00 94.81 176 VAL A C 1
ATOM 1260 O O . VAL A 1 176 ? -13.654 6.619 11.778 1.00 94.81 176 VAL A O 1
ATOM 1263 N N . ALA A 1 177 ? -14.331 4.970 13.148 1.00 93.06 177 ALA A N 1
ATOM 1264 C CA . ALA A 1 177 ? -15.707 4.942 12.664 1.00 93.06 177 ALA A CA 1
ATOM 1265 C C . ALA A 1 177 ? -16.414 6.290 12.851 1.00 93.06 177 ALA A C 1
ATOM 1267 O O . ALA A 1 177 ? -17.089 6.767 11.942 1.00 93.06 177 ALA A O 1
ATOM 1268 N N . SER A 1 178 ? -16.202 6.950 13.991 1.00 91.44 178 SER A N 1
ATOM 1269 C CA . SER A 1 178 ? -16.804 8.258 14.274 1.00 91.44 178 SER A CA 1
ATOM 1270 C C . SER A 1 178 ? -16.267 9.352 13.363 1.00 91.44 178 SER A C 1
ATOM 1272 O O . SER A 1 178 ? -17.030 10.185 12.877 1.00 91.44 178 SER A O 1
ATOM 1274 N N . ALA A 1 179 ? -14.959 9.349 13.105 1.00 93.62 179 ALA A N 1
ATOM 1275 C CA . ALA A 1 179 ? -14.356 10.330 12.220 1.00 93.62 179 ALA A CA 1
ATOM 1276 C C . ALA A 1 179 ? -14.807 10.134 10.767 1.00 93.62 179 ALA A C 1
ATOM 1278 O O . ALA A 1 179 ? -15.109 11.113 10.088 1.00 93.62 179 ALA A O 1
ATOM 1279 N N . TRP A 1 180 ? -14.909 8.890 10.292 1.00 94.75 180 TRP A N 1
ATOM 1280 C CA . TRP A 1 180 ? -15.474 8.618 8.971 1.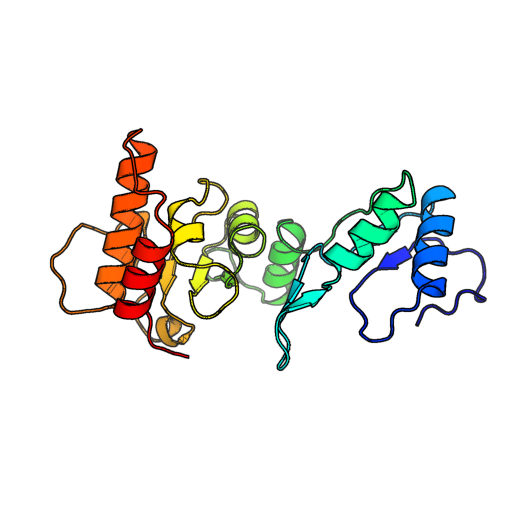00 94.75 180 TRP A CA 1
ATOM 1281 C C . TRP A 1 180 ? -16.947 8.999 8.884 1.00 94.75 180 TRP A C 1
ATOM 1283 O O . TRP A 1 180 ? -17.312 9.690 7.942 1.00 94.75 180 TRP A O 1
ATOM 1293 N N . ALA A 1 181 ? -17.769 8.650 9.877 1.00 92.69 181 ALA A N 1
ATOM 1294 C CA . ALA A 1 181 ? -19.178 9.039 9.905 1.00 92.69 181 ALA A CA 1
ATOM 1295 C C . ALA A 1 181 ? -19.351 10.567 9.862 1.00 92.69 181 ALA A C 1
ATOM 1297 O O . ALA A 1 181 ? -20.192 11.073 9.120 1.00 92.69 181 ALA A O 1
ATOM 1298 N N . ALA A 1 182 ? -18.522 11.311 10.603 1.00 92.75 182 ALA A N 1
ATOM 1299 C CA . ALA A 1 182 ? -18.510 12.769 10.550 1.00 92.75 182 ALA A CA 1
ATOM 1300 C C . ALA A 1 182 ? -18.127 13.287 9.153 1.00 92.75 182 ALA A C 1
ATOM 1302 O O . ALA A 1 182 ? -18.838 14.132 8.613 1.00 92.75 182 ALA A O 1
ATOM 1303 N N . ARG A 1 183 ? -17.055 12.761 8.541 1.00 93.62 183 ARG A N 1
ATOM 1304 C CA . ARG A 1 183 ? -16.616 13.164 7.191 1.00 93.62 183 ARG A CA 1
ATOM 1305 C C . ARG A 1 183 ? -17.652 12.837 6.118 1.00 93.62 183 ARG A C 1
ATOM 1307 O O . ARG A 1 183 ? -17.913 13.672 5.259 1.00 93.62 183 ARG A O 1
ATOM 1314 N N . ASP A 1 184 ? -18.259 11.657 6.183 1.00 93.50 184 ASP A N 1
ATOM 1315 C CA . ASP A 1 184 ? -19.275 11.207 5.226 1.00 93.50 184 ASP A CA 1
ATOM 1316 C C . ASP A 1 184 ? -20.558 12.046 5.325 1.00 93.50 184 ASP A C 1
ATOM 1318 O O . ASP A 1 184 ? -21.237 12.265 4.324 1.00 93.50 184 ASP A O 1
ATOM 1322 N N . ALA A 1 185 ? -20.858 12.583 6.511 1.00 94.06 185 ALA A N 1
ATOM 1323 C CA . ALA A 1 185 ? -21.933 13.550 6.725 1.00 94.06 185 ALA A CA 1
ATOM 1324 C C . ALA A 1 185 ? -21.562 14.997 6.326 1.00 94.06 185 ALA A C 1
ATOM 1326 O O . ALA A 1 185 ? -22.360 15.910 6.535 1.00 94.06 185 ALA A O 1
ATOM 1327 N N . GLY A 1 186 ? -20.363 15.231 5.777 1.00 93.06 186 GLY A N 1
ATOM 1328 C CA . GLY A 1 186 ? -19.859 16.563 5.426 1.00 93.06 186 GLY A CA 1
ATOM 1329 C C . GLY A 1 186 ? -19.392 17.400 6.623 1.00 93.06 186 GLY A C 1
ATOM 1330 O O . GLY A 1 186 ? -19.205 18.608 6.490 1.00 93.06 186 GLY A O 1
ATOM 1331 N N . GLY A 1 187 ? -19.227 16.782 7.792 1.00 91.00 187 GLY A N 1
ATOM 1332 C CA . GLY A 1 187 ? -18.703 17.418 8.994 1.00 91.00 187 GLY A CA 1
ATOM 1333 C C . GLY A 1 187 ? -17.185 17.602 8.958 1.00 91.00 187 GLY A C 1
ATOM 1334 O O . GLY A 1 187 ? -16.456 16.895 8.259 1.00 91.00 187 GLY A O 1
ATOM 1335 N N . GLU A 1 188 ? -16.697 18.549 9.756 1.00 91.00 188 GLU A N 1
ATOM 1336 C CA . GLU A 1 188 ? -15.265 18.794 9.899 1.00 91.00 188 GLU A CA 1
ATOM 1337 C C . GLU A 1 188 ? -14.630 17.842 10.915 1.00 91.00 188 GLU A C 1
ATOM 1339 O O . GLU A 1 188 ? -15.109 17.658 12.035 1.00 91.00 188 GLU A O 1
ATOM 1344 N N . VAL A 1 189 ? -13.495 17.270 10.525 1.00 93.50 189 VAL A N 1
ATOM 1345 C CA . VAL A 1 189 ? -12.616 16.496 11.397 1.00 93.50 189 VAL A CA 1
ATOM 1346 C C . VAL A 1 189 ? -11.276 17.214 11.451 1.00 93.50 189 VAL A C 1
ATOM 1348 O O . VAL A 1 189 ? -10.731 17.584 10.411 1.00 93.50 189 VAL A O 1
ATOM 1351 N N . SER A 1 190 ? -10.749 17.421 12.662 1.00 93.25 190 SER A N 1
ATOM 1352 C CA . SER A 1 190 ? -9.530 18.208 12.873 1.00 93.25 190 SER A CA 1
ATOM 1353 C C . SER A 1 190 ? -8.389 17.760 11.956 1.00 93.25 190 SER A C 1
ATOM 1355 O O . SER A 1 190 ? -8.028 16.582 11.888 1.00 93.25 190 SER A O 1
ATOM 1357 N N . SER A 1 191 ? -7.776 18.720 11.268 1.00 92.12 191 SER A N 1
ATOM 1358 C CA . SER A 1 191 ? -6.599 18.487 10.437 1.00 92.12 191 SER A CA 1
ATOM 1359 C C . SER A 1 191 ? -5.276 18.577 11.222 1.00 92.12 191 SER A C 1
ATOM 1361 O O . SER A 1 191 ? -4.212 18.539 10.609 1.00 92.12 191 SER A O 1
ATOM 1363 N N . ASP A 1 192 ? -5.316 18.705 12.549 1.00 95.06 192 ASP A N 1
ATOM 1364 C CA . ASP A 1 192 ? -4.124 18.839 13.393 1.00 95.06 192 ASP A CA 1
ATOM 1365 C C . ASP A 1 192 ? -3.357 17.510 13.496 1.00 95.06 192 ASP A C 1
ATOM 1367 O O . ASP A 1 192 ? -3.863 16.528 14.040 1.00 95.06 192 ASP A O 1
ATOM 1371 N N . ALA A 1 193 ? -2.125 17.469 12.984 1.00 92.56 193 ALA A N 1
ATOM 1372 C CA . ALA A 1 193 ? -1.279 16.278 13.040 1.00 92.56 193 ALA A CA 1
ATOM 1373 C C . ALA A 1 193 ? -0.899 15.876 14.477 1.00 92.56 193 ALA A C 1
ATOM 1375 O O . ALA A 1 193 ? -0.947 14.694 14.812 1.00 92.56 193 ALA A O 1
ATOM 1376 N N . GLY A 1 194 ? -0.597 16.843 15.348 1.00 94.19 194 GLY A N 1
ATOM 1377 C CA . GLY A 1 194 ? -0.197 16.588 16.731 1.00 94.19 194 GLY A CA 1
ATOM 1378 C C . GLY A 1 194 ? -1.322 15.986 17.573 1.00 94.19 194 GLY A C 1
ATOM 1379 O O . GLY A 1 194 ? -1.059 15.146 18.440 1.00 94.19 194 GLY A O 1
ATOM 1380 N N . LEU A 1 195 ? -2.575 16.355 17.282 1.00 94.88 195 LEU A N 1
ATOM 1381 C CA . LEU A 1 195 ? -3.753 15.713 17.867 1.00 94.88 195 LEU A CA 1
ATOM 1382 C C . LEU A 1 195 ? -3.798 14.219 17.520 1.00 94.88 195 LEU A C 1
ATOM 1384 O O . LEU A 1 195 ? -3.891 13.387 18.424 1.00 94.88 195 LEU A O 1
ATOM 1388 N N . TRP A 1 196 ? -3.717 13.877 16.230 1.00 95.25 196 TRP A N 1
ATOM 1389 C CA . TRP A 1 196 ? -3.808 12.485 15.777 1.00 95.25 196 TRP A CA 1
ATOM 1390 C C . TRP A 1 196 ? -2.637 11.641 16.254 1.00 95.25 196 TRP A C 1
ATOM 1392 O O . TRP A 1 196 ? -2.861 10.528 16.720 1.00 95.25 196 TRP A O 1
ATOM 1402 N N . ASP A 1 197 ? -1.424 12.189 16.247 1.00 93.56 197 ASP A N 1
ATOM 1403 C CA . ASP A 1 197 ? -0.254 11.516 16.807 1.00 93.56 197 ASP A CA 1
ATOM 1404 C C . ASP A 1 197 ? -0.430 11.252 18.312 1.00 93.56 197 ASP A C 1
ATOM 1406 O O . ASP A 1 197 ? -0.015 10.219 18.840 1.00 93.56 197 ASP A O 1
ATOM 1410 N N . GLY A 1 198 ? -1.050 12.193 19.033 1.00 93.62 198 GLY A N 1
ATOM 1411 C CA . GLY A 1 198 ? -1.381 12.045 20.448 1.00 93.62 198 GLY A CA 1
ATOM 1412 C C . GLY A 1 198 ? -2.413 10.951 20.712 1.00 93.62 198 GLY A C 1
ATOM 1413 O O . GLY A 1 198 ? -2.264 10.202 21.678 1.00 93.62 198 GLY A O 1
ATOM 1414 N N . ILE A 1 199 ? -3.437 10.847 19.863 1.00 93.81 199 ILE A N 1
ATOM 1415 C CA . ILE A 1 199 ? -4.449 9.787 19.930 1.00 93.81 199 ILE A CA 1
ATOM 1416 C C . ILE A 1 199 ? -3.814 8.434 19.591 1.00 93.81 199 ILE A C 1
ATOM 1418 O O . ILE A 1 199 ? -3.962 7.490 20.364 1.00 93.81 199 ILE A O 1
ATOM 1422 N N . GLU A 1 200 ? -3.050 8.350 18.501 1.00 94.12 200 GLU A N 1
ATOM 1423 C CA . GLU A 1 200 ? -2.368 7.126 18.074 1.00 94.12 200 GLU A CA 1
ATOM 1424 C C . GLU A 1 200 ? -1.478 6.571 19.190 1.00 94.12 200 GLU A C 1
ATOM 1426 O O . GLU A 1 200 ? -1.640 5.417 19.569 1.00 94.12 200 GLU A O 1
ATOM 1431 N N . ARG A 1 201 ? -0.638 7.404 19.825 1.00 92.19 201 ARG A N 1
ATOM 1432 C CA . ARG A 1 201 ? 0.222 6.978 20.950 1.00 92.19 201 ARG A CA 1
ATOM 1433 C C . ARG A 1 201 ? -0.537 6.437 22.164 1.00 92.19 201 ARG A C 1
ATOM 1435 O O . ARG A 1 201 ? 0.039 5.698 22.957 1.00 92.19 201 ARG A O 1
ATOM 1442 N N . ARG A 1 202 ? -1.788 6.854 22.377 1.00 91.25 202 ARG A N 1
ATOM 1443 C CA . ARG A 1 202 ? -2.614 6.359 23.493 1.00 91.25 202 ARG A CA 1
ATOM 1444 C C . ARG A 1 202 ? -3.269 5.020 23.165 1.00 91.25 202 ARG A C 1
ATOM 1446 O O . ARG A 1 202 ? -3.483 4.217 24.072 1.00 91.25 202 ARG A O 1
ATOM 1453 N N . LEU A 1 203 ? -3.611 4.810 21.895 1.00 89.88 203 LEU A N 1
ATOM 1454 C CA . LEU A 1 203 ? -4.408 3.674 21.430 1.00 89.88 203 LEU A CA 1
ATOM 1455 C C . LEU A 1 203 ? -3.558 2.531 20.871 1.00 89.88 203 LEU A C 1
ATOM 1457 O O . LEU A 1 203 ? -3.958 1.375 20.962 1.00 89.88 203 LEU A O 1
ATOM 1461 N N . VAL A 1 204 ? -2.384 2.831 20.328 1.00 87.50 204 VAL A N 1
ATOM 1462 C CA . VAL A 1 204 ? -1.473 1.855 19.732 1.00 87.50 204 VAL A CA 1
ATOM 1463 C C . VAL A 1 204 ? -0.285 1.651 20.673 1.00 87.50 204 VAL A C 1
ATOM 1465 O O . VAL A 1 204 ? 0.298 2.639 21.131 1.00 87.50 204 VAL A O 1
ATOM 1468 N N . PRO A 1 205 ? 0.083 0.400 21.006 1.00 74.00 205 PRO A N 1
ATOM 1469 C CA . PRO A 1 205 ? 1.288 0.131 21.779 1.00 74.00 205 PRO A CA 1
ATOM 1470 C C . PRO A 1 205 ? 2.533 0.746 21.112 1.00 74.00 205 PRO A C 1
ATOM 1472 O O . PRO A 1 205 ? 2.620 0.773 19.882 1.00 74.00 205 PRO A O 1
ATOM 1475 N N . PRO A 1 206 ? 3.511 1.240 21.890 1.00 68.75 206 PRO A N 1
ATOM 1476 C CA . PRO A 1 206 ? 4.801 1.627 21.332 1.00 68.75 206 PRO A CA 1
ATOM 1477 C C . PRO A 1 206 ? 5.502 0.414 20.700 1.00 68.75 206 PRO A C 1
ATOM 1479 O O . PRO A 1 206 ? 5.313 -0.716 21.149 1.00 68.75 206 PRO A O 1
ATOM 1482 N N . ARG A 1 207 ? 6.291 0.683 19.655 1.00 61.41 207 ARG A N 1
ATOM 1483 C CA . ARG A 1 207 ? 7.092 -0.309 18.922 1.00 61.41 207 ARG A CA 1
ATOM 1484 C C . ARG A 1 207 ? 8.242 -0.862 19.754 1.00 61.41 207 ARG A C 1
ATOM 1486 O O . ARG A 1 207 ? 8.794 -0.081 20.563 1.00 61.41 207 ARG A O 1
#

Nearest PDB structures (foldseek):
  4ift-assembly1_B  TM=9.196E-01  e=3.658E-12  Geobacillus stearothermophilus
  4o8c-assembly1_A  TM=7.992E-01  e=4.163E-12  Geobacillus stearothermophilus
  4ift-assembly1_A  TM=8.030E-01  e=6.989E-12  Geobacillus stearothermophilus
  4kn8-assembly1_A  TM=8.027E-01  e=9.660E-12  Geobacillus stearothermophilus
  4ig4-assembly1_A  TM=8.051E-01  e=2.101E-11  Geobacillus stearothermophilus

pLDDT: mean 89.94, std 9.44, range [49.66, 98.0]

Solvent-accessible surface area (backbone atoms only — not comparable to full-atom values): 11786 Å² total; per-residue (Å²): 136,82,74,81,83,80,61,89,69,79,58,43,78,45,66,72,59,95,80,69,46,71,68,59,49,49,49,53,38,54,42,31,70,72,67,28,52,35,34,23,56,44,63,47,53,59,34,87,50,99,93,41,80,41,78,19,34,17,40,57,50,48,50,37,40,70,79,40,90,44,76,61,50,71,43,35,63,36,44,30,67,48,56,53,53,50,33,64,73,68,72,48,54,58,96,72,42,74,42,75,37,31,41,42,81,26,45,26,24,12,22,48,68,55,66,32,46,21,38,38,26,55,73,58,79,41,49,63,55,54,61,53,69,42,53,80,65,30,53,50,42,27,76,33,49,37,78,72,48,76,80,47,90,83,63,49,38,92,75,47,64,86,67,93,63,97,47,42,67,61,43,47,41,27,54,46,33,51,46,40,53,37,46,76,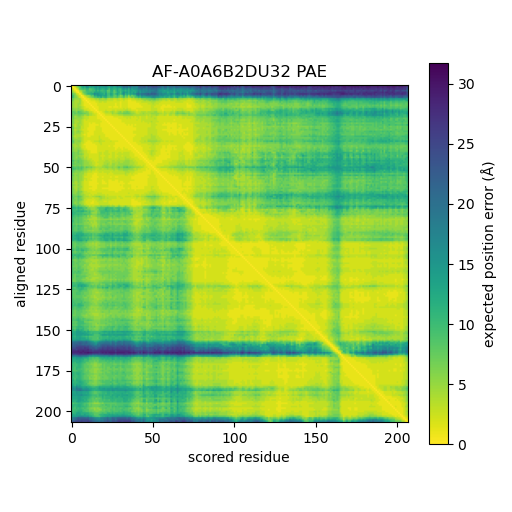71,73,43,92,72,87,86,55,64,69,59,37,54,54,50,42,64,73,43,28,81,83,131

Sequence (207 aa):
VADLDAGPAEAVVQGLGADVTWTELAAVGHLAEAGVPWVATNVDLTLPTPSGRAPGNGALVALVRTATSATPHVVGKPRAALFELARDRLGTGRPGTLVCGDLLGTDIEGANAAGLDSLFVLSGSSRLRDLIFAEPAARPTYVAGDLSGLLEPLLPLRDAVLRDVGDRAESLRSVVASAWAARDAGGEVSSDAGLWDGIERRLVPPR